Protein AF-X1MV36-F1 (afdb_monomer_lite)

pLDDT: mean 93.81, std 6.61, range [50.16, 98.38]

Radius of gyration: 22.46 Å; chains: 1; bounding box: 52×38×58 Å

Foldseek 3Di:
DQVVLQCCLQVPQCCPQPVANGPVSCVVCVVVDDPVSNVVSVVCSQPDFPPDKDWDWDADPVGIWTWIQGPVGDIDTCQAVLDADDDQLRVQLVVLCVVQVDGNPDDPLVVVLSNLVSLVSSVVGPPRDPDDWDWDQDPVGIKTFDVVLSVLSVVVNVVCVPPVPPPDDDPCSVVPDGDIDHDDDD

Organism: NCBI:txid412755

Sequence (186 aa):
YQELRIKHIEDEILNPLAGLKSFGEYHEKQRTLHDALVMDLNERIRKYNVGLSLLLLGIDEQGGHIAHVDNPGIWRGLDNVGFLCLGMGDRHADNVFAWYKHTTSVPLNDAIYIGFEAKKKAEAAGGVGQATDMIIIDKNGVNIVEQRTIAELEEIYHERETTRERRGFDKRITELEVATRKMETP

InterPro domains:
  IPR029055 Nucleophile aminohydrolases, N-terminal [G3DSA:3.60.20.10] (25-167)
  IPR029055 Nucleophile aminohydrolases, N-terminal [SSF56235] (41-162)

Structure (mmCIF, N/CA/C/O backbone):
data_AF-X1MV36-F1
#
_entry.id   AF-X1MV36-F1
#
loop_
_atom_site.group_PDB
_atom_site.id
_atom_site.type_symbol
_atom_site.label_atom_id
_atom_site.label_alt_id
_atom_site.label_comp_id
_atom_site.label_asym_id
_atom_site.label_entity_id
_atom_site.label_seq_id
_atom_site.pdbx_PDB_ins_code
_atom_site.Cartn_x
_atom_site.Cartn_y
_atom_site.Cartn_z
_atom_site.occupancy
_atom_site.B_iso_or_equiv
_atom_site.auth_seq_id
_atom_site.auth_comp_id
_atom_site.auth_asym_id
_atom_site.auth_atom_id
_atom_site.pdbx_PDB_model_num
ATOM 1 N N . TYR A 1 1 ? 7.046 -6.649 -11.622 1.00 91.75 1 TYR A N 1
ATOM 2 C CA . TYR A 1 1 ? 7.802 -5.380 -11.513 1.00 91.75 1 TYR A CA 1
ATOM 3 C C . TYR A 1 1 ? 8.962 -5.323 -12.501 1.00 91.75 1 TYR A C 1
ATOM 5 O O . TYR A 1 1 ? 8.924 -4.476 -13.380 1.00 91.75 1 TYR A O 1
ATOM 13 N N . GLN A 1 2 ? 9.967 -6.206 -12.394 1.00 92.31 2 GLN A N 1
ATOM 14 C CA . GLN A 1 2 ? 11.180 -6.148 -13.233 1.00 92.31 2 GLN A CA 1
ATOM 15 C C . GLN A 1 2 ? 10.886 -6.189 -14.735 1.00 92.31 2 GLN A C 1
ATOM 17 O O . GLN A 1 2 ? 11.395 -5.359 -15.475 1.00 92.31 2 GLN A O 1
ATOM 22 N N . GLU A 1 3 ? 10.013 -7.095 -15.172 1.00 93.69 3 GLU A N 1
ATOM 23 C CA . GLU A 1 3 ? 9.614 -7.194 -16.582 1.00 93.69 3 GLU A CA 1
ATOM 24 C C . GLU A 1 3 ? 8.975 -5.897 -17.095 1.00 93.69 3 GLU A C 1
ATOM 26 O O . GLU A 1 3 ? 9.348 -5.397 -18.151 1.00 93.69 3 GLU A O 1
ATOM 31 N N . LEU A 1 4 ? 8.071 -5.302 -16.308 1.00 94.56 4 LEU A N 1
ATOM 32 C CA . LEU A 1 4 ? 7.439 -4.023 -16.637 1.00 94.56 4 LEU A CA 1
ATOM 33 C C . LEU A 1 4 ? 8.473 -2.892 -16.714 1.00 94.56 4 LEU A C 1
ATOM 35 O O . LEU A 1 4 ? 8.455 -2.100 -17.651 1.00 94.56 4 LEU A O 1
ATOM 39 N N . ARG A 1 5 ? 9.411 -2.853 -15.759 1.00 95.00 5 ARG A N 1
ATOM 40 C CA . ARG A 1 5 ? 10.509 -1.881 -15.733 1.00 95.00 5 ARG A CA 1
ATOM 41 C C . ARG A 1 5 ? 11.392 -1.993 -16.973 1.00 95.00 5 ARG A C 1
ATOM 43 O O . ARG A 1 5 ? 11.712 -0.973 -17.570 1.00 95.00 5 ARG A O 1
ATOM 50 N N . ILE A 1 6 ? 11.798 -3.210 -17.335 1.00 95.56 6 ILE A N 1
ATOM 51 C CA . ILE A 1 6 ? 12.621 -3.478 -18.521 1.00 95.56 6 ILE A CA 1
ATOM 52 C C . ILE A 1 6 ? 11.896 -2.983 -19.766 1.00 95.56 6 ILE A C 1
ATOM 54 O O . ILE A 1 6 ? 12.452 -2.168 -20.495 1.00 95.56 6 ILE A O 1
ATOM 58 N N . LYS A 1 7 ? 10.635 -3.392 -19.936 1.00 96.12 7 LYS A N 1
ATOM 59 C CA . LYS A 1 7 ? 9.820 -2.998 -21.082 1.00 96.12 7 LYS A CA 1
ATOM 60 C C . LYS A 1 7 ? 9.713 -1.480 -21.218 1.00 96.12 7 LYS A C 1
ATOM 62 O O . LYS A 1 7 ? 9.949 -0.944 -22.292 1.00 96.12 7 LYS A O 1
ATOM 67 N N . HIS A 1 8 ? 9.413 -0.769 -20.132 1.00 96.56 8 HIS A N 1
ATOM 68 C CA . HIS A 1 8 ? 9.313 0.686 -20.208 1.00 96.56 8 HIS A CA 1
ATOM 69 C C . HIS A 1 8 ? 10.658 1.359 -20.498 1.00 96.56 8 HIS A C 1
ATOM 71 O O . HIS A 1 8 ? 10.704 2.340 -21.226 1.00 96.56 8 HIS A O 1
ATOM 77 N N . ILE A 1 9 ? 11.769 0.849 -19.961 1.00 97.06 9 ILE A N 1
ATOM 78 C CA . ILE A 1 9 ? 13.095 1.387 -20.290 1.00 97.06 9 ILE A CA 1
ATOM 79 C C . ILE A 1 9 ? 13.405 1.197 -21.778 1.00 97.06 9 ILE A C 1
ATOM 81 O O . ILE A 1 9 ? 13.959 2.096 -22.413 1.00 97.06 9 ILE A O 1
ATOM 85 N N . GLU A 1 10 ? 13.049 0.044 -22.336 1.00 97.12 10 GLU A N 1
ATOM 86 C CA . GLU A 1 10 ? 13.199 -0.228 -23.763 1.00 97.12 10 GLU A CA 1
ATOM 87 C C . GLU A 1 10 ? 12.361 0.754 -24.598 1.00 97.12 10 GLU A C 1
ATOM 89 O O . GLU A 1 10 ? 12.902 1.412 -25.491 1.00 97.12 10 GLU A O 1
ATOM 94 N N . ASP A 1 11 ? 11.088 0.935 -24.240 1.00 96.62 11 ASP A N 1
ATOM 95 C CA . ASP A 1 11 ? 10.129 1.766 -24.975 1.00 96.62 11 ASP A CA 1
ATOM 96 C C . ASP A 1 11 ? 10.361 3.284 -24.810 1.00 96.62 11 ASP A C 1
ATOM 98 O O . ASP A 1 11 ? 10.175 4.043 -25.763 1.00 96.62 11 ASP A O 1
ATOM 102 N N . GLU A 1 12 ? 10.784 3.747 -23.629 1.00 96.25 12 GLU A N 1
ATOM 103 C CA . GLU A 1 12 ? 10.864 5.175 -23.274 1.00 96.25 12 GLU A CA 1
ATOM 104 C C . GLU A 1 12 ? 12.289 5.747 -23.325 1.00 96.25 12 GLU A C 1
ATOM 106 O O . GLU A 1 12 ? 12.461 6.961 -23.464 1.00 96.25 12 GLU A O 1
ATOM 111 N N . ILE A 1 13 ? 13.324 4.904 -23.211 1.00 97.00 13 ILE A N 1
ATOM 112 C CA . ILE A 1 13 ? 14.727 5.347 -23.152 1.00 97.00 13 ILE A CA 1
ATOM 113 C C . ILE A 1 13 ? 15.523 4.802 -24.336 1.00 97.00 13 ILE A C 1
ATOM 115 O O . ILE A 1 13 ? 16.073 5.584 -25.111 1.00 97.00 13 ILE A O 1
ATOM 119 N N . LEU A 1 14 ? 15.615 3.479 -24.480 1.00 97.00 14 LEU A N 1
ATOM 120 C CA . LEU A 1 14 ? 16.542 2.860 -25.434 1.00 97.00 14 LEU A CA 1
ATOM 121 C C . LEU A 1 14 ? 16.109 3.078 -26.887 1.00 97.00 14 LEU A C 1
ATOM 123 O O . LEU A 1 14 ? 16.917 3.511 -27.717 1.00 97.00 14 LEU A O 1
ATOM 127 N N . ASN A 1 15 ? 14.834 2.834 -27.187 1.00 96.12 15 ASN A N 1
ATOM 128 C CA . ASN A 1 15 ? 14.312 2.960 -28.541 1.00 96.12 15 ASN A CA 1
ATOM 129 C C . ASN A 1 15 ? 14.276 4.430 -29.014 1.00 96.12 15 ASN A C 1
ATOM 131 O O . ASN A 1 15 ? 14.844 4.714 -30.071 1.00 96.12 15 ASN A O 1
ATOM 135 N N . PRO A 1 16 ? 13.737 5.404 -28.250 1.00 94.75 16 PRO A N 1
ATOM 136 C CA . PRO A 1 16 ? 13.639 6.786 -28.724 1.00 94.75 16 PRO A CA 1
ATOM 137 C C . PRO A 1 16 ? 14.983 7.516 -28.835 1.00 94.75 16 PRO A C 1
ATOM 139 O O . PRO A 1 16 ? 15.132 8.379 -29.698 1.00 94.75 16 PRO A O 1
ATOM 142 N N . LEU A 1 17 ? 15.955 7.208 -27.966 1.00 91.44 17 LEU A N 1
ATOM 143 C CA . LEU A 1 17 ? 17.220 7.956 -27.906 1.00 91.44 17 LEU A CA 1
ATOM 144 C C . LEU A 1 17 ? 18.335 7.334 -28.749 1.00 91.44 17 LEU A C 1
ATOM 146 O O . LEU A 1 17 ? 19.181 8.062 -29.263 1.00 91.44 17 LEU A O 1
ATOM 150 N N . ALA A 1 18 ? 18.359 6.006 -28.878 1.00 91.19 18 ALA A N 1
ATOM 151 C CA . ALA A 1 18 ? 19.452 5.287 -29.530 1.00 91.19 18 ALA A CA 1
ATOM 152 C C . ALA A 1 18 ? 18.994 4.324 -30.639 1.00 91.19 18 ALA A C 1
ATOM 154 O O . ALA A 1 18 ? 19.839 3.708 -31.288 1.00 91.19 18 ALA A O 1
ATOM 155 N N . GLY A 1 19 ? 17.681 4.185 -30.872 1.00 93.69 19 GLY A N 1
ATOM 156 C CA . GLY A 1 19 ? 17.130 3.238 -31.847 1.00 93.69 19 GLY A CA 1
ATOM 157 C C . GLY A 1 19 ? 17.348 1.772 -31.463 1.00 93.69 19 GLY A C 1
ATOM 158 O O . GLY A 1 19 ? 17.354 0.907 -32.339 1.00 93.69 19 GLY A O 1
ATOM 159 N N . LEU A 1 20 ? 17.577 1.500 -30.175 1.00 95.81 20 LEU A N 1
ATOM 160 C CA . LEU A 1 20 ? 17.856 0.171 -29.638 1.00 95.81 20 LEU A CA 1
ATOM 161 C C . LEU A 1 20 ? 16.561 -0.451 -29.124 1.00 95.81 20 LEU A C 1
ATOM 163 O O . LEU A 1 20 ? 15.860 0.155 -28.319 1.00 95.81 20 LEU A O 1
ATOM 167 N N . LYS A 1 21 ? 16.253 -1.670 -29.561 1.00 94.44 21 LYS A N 1
ATOM 168 C CA . LYS A 1 21 ? 14.983 -2.337 -29.243 1.00 94.44 21 LYS A CA 1
ATOM 169 C C . LYS A 1 21 ? 14.999 -3.091 -27.923 1.00 94.44 21 LYS A C 1
ATOM 171 O O . LYS A 1 21 ? 13.938 -3.463 -27.439 1.00 94.44 21 LYS A O 1
ATOM 176 N N . SER A 1 22 ? 16.180 -3.384 -27.387 1.00 95.88 22 SER A N 1
ATOM 177 C CA . SER A 1 22 ? 16.304 -4.163 -26.162 1.00 95.88 22 SER A CA 1
ATOM 178 C C . SER A 1 22 ? 17.594 -3.884 -25.407 1.00 95.88 22 SER A C 1
ATOM 180 O O . SER A 1 22 ? 18.568 -3.360 -25.959 1.00 95.88 22 SER A O 1
ATOM 182 N N . PHE A 1 23 ? 17.633 -4.316 -24.147 1.00 94.88 23 PHE A N 1
ATOM 183 C CA . PHE A 1 23 ? 18.876 -4.354 -23.372 1.00 94.88 23 PHE A CA 1
ATOM 184 C C . PHE A 1 23 ? 19.954 -5.240 -24.007 1.00 94.88 23 PHE A C 1
ATOM 186 O O . PHE A 1 23 ? 21.135 -4.909 -23.929 1.00 94.88 23 PHE A O 1
ATOM 193 N N . GLY A 1 24 ? 19.566 -6.343 -24.656 1.00 95.44 24 GLY A N 1
ATOM 194 C CA . GLY A 1 24 ? 20.510 -7.200 -25.378 1.00 95.44 24 GLY A CA 1
ATOM 195 C C . GLY A 1 24 ? 21.221 -6.430 -26.490 1.00 95.44 24 GLY A C 1
ATOM 196 O O . GLY A 1 24 ? 22.449 -6.391 -26.535 1.00 95.44 24 GLY A O 1
ATOM 197 N N . GLU A 1 25 ? 20.449 -5.718 -27.315 1.00 95.81 25 GLU A N 1
ATOM 198 C CA . GLU A 1 25 ? 20.991 -4.880 -28.387 1.00 95.81 25 GLU A CA 1
ATOM 199 C C . GLU A 1 25 ? 21.847 -3.727 -27.837 1.00 95.81 25 GLU A C 1
ATOM 201 O O . GLU A 1 25 ? 22.899 -3.406 -28.396 1.00 95.81 25 GLU A O 1
ATOM 206 N N . TYR A 1 26 ? 21.430 -3.129 -26.715 1.00 96.06 26 TYR A N 1
ATOM 207 C CA . TYR A 1 26 ? 22.212 -2.107 -26.025 1.00 96.06 26 TYR A CA 1
ATOM 208 C C . TYR A 1 26 ? 23.588 -2.625 -25.607 1.00 96.06 26 TYR A C 1
ATOM 210 O O . TYR A 1 26 ? 24.588 -1.993 -25.937 1.00 96.06 26 TYR A O 1
ATOM 218 N N . HIS A 1 27 ? 23.665 -3.783 -24.950 1.00 94.69 27 HIS A N 1
ATOM 219 C CA . HIS A 1 27 ? 24.937 -4.350 -24.496 1.00 94.69 27 HIS A CA 1
ATOM 220 C C . HIS A 1 27 ? 25.870 -4.739 -25.649 1.00 94.69 27 HIS A C 1
ATOM 222 O O . HIS A 1 27 ? 27.081 -4.536 -25.546 1.00 94.69 27 HIS A O 1
ATOM 228 N N . GLU A 1 28 ? 25.326 -5.241 -26.759 1.00 95.75 28 GLU A N 1
ATOM 229 C CA . GLU A 1 28 ? 26.107 -5.565 -27.958 1.00 95.75 28 GLU A CA 1
ATOM 230 C C . GLU A 1 28 ? 26.686 -4.312 -28.624 1.00 95.75 28 GLU A C 1
ATOM 232 O O . GLU A 1 28 ? 27.863 -4.278 -28.995 1.00 95.75 28 GLU A O 1
ATOM 237 N N . LYS A 1 29 ? 25.872 -3.258 -28.755 1.00 94.06 29 LYS A N 1
ATOM 238 C CA . LYS A 1 29 ? 26.249 -2.037 -29.477 1.00 94.06 29 LYS A CA 1
ATOM 239 C C . LYS A 1 29 ? 26.928 -0.990 -28.604 1.00 94.06 29 LYS A C 1
ATOM 241 O O . LYS A 1 29 ? 27.503 -0.057 -29.161 1.00 94.06 29 LYS A O 1
ATOM 246 N N . GLN A 1 30 ? 26.944 -1.145 -27.278 1.00 94.00 30 GLN A N 1
ATOM 247 C CA . GLN A 1 30 ? 27.465 -0.145 -26.337 1.00 94.00 30 GLN A CA 1
ATOM 248 C C . GLN A 1 30 ? 28.875 0.344 -26.696 1.00 94.00 30 GLN A C 1
ATOM 250 O O . GLN A 1 30 ? 29.152 1.532 -26.597 1.00 94.00 30 GLN A O 1
ATOM 255 N N . ARG A 1 31 ? 29.754 -0.552 -27.169 1.00 93.50 31 ARG A N 1
ATOM 256 C CA . ARG A 1 31 ? 31.140 -0.220 -27.559 1.00 93.50 31 ARG A CA 1
ATOM 257 C C . ARG A 1 31 ? 31.253 0.627 -28.829 1.00 93.50 31 ARG A C 1
ATOM 259 O O . ARG A 1 31 ? 32.314 1.174 -29.099 1.00 93.50 31 ARG A O 1
ATOM 266 N N . THR A 1 32 ? 30.196 0.662 -29.635 1.00 94.69 32 THR A N 1
ATOM 267 C CA . THR A 1 32 ? 30.134 1.400 -30.907 1.00 94.69 32 THR A CA 1
ATOM 268 C C . THR A 1 32 ? 29.430 2.747 -30.770 1.00 94.69 32 THR A C 1
ATOM 270 O O . THR A 1 32 ? 29.529 3.586 -31.662 1.00 94.69 32 THR A O 1
ATOM 273 N N . LEU A 1 33 ? 28.716 2.956 -29.661 1.00 94.38 33 LEU A N 1
ATOM 274 C CA . LEU A 1 33 ? 28.054 4.214 -29.355 1.00 94.38 33 LEU A CA 1
ATOM 275 C C . LEU A 1 33 ? 29.067 5.227 -28.821 1.00 94.38 33 LEU A C 1
ATOM 277 O O . LEU A 1 33 ? 30.074 4.871 -28.217 1.00 94.38 33 LEU A O 1
ATOM 281 N N . HIS A 1 34 ? 28.770 6.508 -29.013 1.00 96.12 34 HIS A N 1
ATOM 282 C CA . HIS A 1 34 ? 29.569 7.582 -28.437 1.00 96.12 34 HIS A CA 1
ATOM 283 C C . HIS A 1 34 ? 29.460 7.571 -26.902 1.00 96.12 34 HIS A C 1
ATOM 285 O O . HIS A 1 34 ? 28.350 7.503 -26.370 1.00 96.12 34 HIS A O 1
ATOM 291 N N . ASP A 1 35 ? 30.581 7.721 -26.188 1.00 96.38 35 ASP A N 1
ATOM 292 C CA . ASP A 1 35 ? 30.638 7.615 -24.719 1.00 96.38 35 ASP A CA 1
ATOM 293 C C . ASP A 1 35 ? 29.620 8.517 -24.010 1.00 96.38 35 ASP A C 1
ATOM 295 O O . ASP A 1 35 ? 28.933 8.083 -23.088 1.00 96.38 35 ASP A O 1
ATOM 299 N N . ALA A 1 36 ? 29.454 9.756 -24.484 1.00 96.44 36 ALA A N 1
ATOM 300 C CA . ALA A 1 36 ? 28.471 10.686 -23.923 1.00 96.44 36 ALA A CA 1
ATOM 301 C C . ALA A 1 36 ? 27.026 10.148 -23.976 1.00 96.44 36 ALA A C 1
ATOM 303 O O . ALA A 1 36 ? 26.269 10.341 -23.026 1.00 96.44 36 ALA A O 1
ATOM 304 N N . LEU A 1 37 ? 26.650 9.442 -25.050 1.00 95.19 37 LEU A N 1
ATOM 305 C CA . LEU A 1 37 ? 25.329 8.821 -25.172 1.00 95.19 37 LEU A CA 1
ATOM 306 C C . LEU A 1 37 ? 25.205 7.627 -24.221 1.00 95.19 37 LEU A C 1
ATOM 308 O O . LEU A 1 37 ? 24.199 7.498 -23.534 1.00 95.19 37 LEU A O 1
ATOM 312 N N . VAL A 1 38 ? 26.237 6.783 -24.131 1.00 96.44 38 VAL A N 1
ATOM 313 C CA . VAL A 1 38 ? 26.265 5.648 -23.190 1.00 96.44 38 VAL A CA 1
ATOM 314 C C . VAL A 1 38 ? 26.123 6.128 -21.745 1.00 96.44 38 VAL A C 1
ATOM 316 O O . VAL A 1 38 ? 25.380 5.538 -20.961 1.00 96.44 38 VAL A O 1
ATOM 319 N N . MET A 1 39 ? 26.806 7.215 -21.382 1.00 96.75 39 MET A N 1
ATOM 320 C CA . MET A 1 39 ? 26.692 7.824 -20.058 1.00 96.75 39 MET A CA 1
ATOM 321 C C . MET A 1 39 ? 25.276 8.353 -19.789 1.00 96.75 39 MET A C 1
ATOM 323 O O . MET A 1 39 ? 24.736 8.065 -18.721 1.00 96.75 39 MET A O 1
ATOM 327 N N . ASP A 1 40 ? 24.655 9.058 -20.742 1.00 96.44 40 ASP A N 1
ATOM 328 C CA . ASP A 1 40 ? 23.275 9.557 -20.602 1.00 96.44 40 ASP A CA 1
ATOM 329 C C . ASP A 1 40 ? 22.256 8.412 -20.480 1.00 96.44 40 ASP A C 1
ATOM 331 O O . ASP A 1 40 ? 21.427 8.407 -19.569 1.00 96.44 40 ASP A O 1
ATOM 335 N N . LEU A 1 41 ? 22.357 7.389 -21.335 1.00 96.69 41 LEU A N 1
ATOM 336 C CA . LEU A 1 41 ? 21.495 6.207 -21.276 1.00 96.69 41 LEU A CA 1
ATOM 337 C C . LEU A 1 41 ? 21.616 5.499 -19.926 1.00 96.69 41 LEU A C 1
ATOM 339 O O . LEU A 1 41 ? 20.602 5.245 -19.280 1.00 96.69 41 LEU A O 1
ATOM 343 N N . ASN A 1 42 ? 22.837 5.235 -19.453 1.00 96.62 42 ASN A N 1
ATOM 344 C CA . ASN A 1 42 ? 23.056 4.603 -18.151 1.00 96.62 42 ASN A CA 1
ATOM 345 C C . ASN A 1 42 ? 22.474 5.430 -16.999 1.00 96.62 42 ASN A C 1
ATOM 347 O O . ASN A 1 42 ? 21.886 4.868 -16.074 1.00 96.62 42 ASN A O 1
ATOM 351 N N . GLU A 1 43 ? 22.606 6.756 -17.052 1.00 97.19 43 GLU A N 1
ATOM 352 C CA . GLU A 1 43 ? 22.038 7.648 -16.045 1.00 97.19 43 GLU A CA 1
ATOM 353 C C . GLU A 1 43 ? 20.508 7.563 -16.014 1.00 97.19 43 GLU A C 1
ATOM 355 O O . GLU A 1 43 ? 19.917 7.414 -14.940 1.00 97.19 43 GLU A O 1
ATOM 360 N N . ARG A 1 44 ? 19.867 7.600 -17.187 1.00 96.88 44 ARG A N 1
ATOM 361 C CA . ARG A 1 44 ? 18.410 7.485 -17.322 1.00 96.88 44 ARG A CA 1
ATOM 362 C C . ARG A 1 44 ? 17.910 6.113 -16.887 1.00 96.88 44 ARG A C 1
ATOM 364 O O . ARG A 1 44 ? 16.978 6.041 -16.095 1.00 96.88 44 ARG A O 1
ATOM 371 N N . ILE A 1 45 ? 18.567 5.035 -17.320 1.00 95.94 45 ILE A N 1
ATOM 372 C CA . ILE A 1 45 ? 18.257 3.654 -16.917 1.00 95.94 45 ILE A CA 1
ATOM 373 C C . ILE A 1 45 ? 18.359 3.508 -15.400 1.00 95.94 45 ILE A C 1
ATOM 375 O O . ILE A 1 45 ? 17.492 2.891 -14.783 1.00 95.94 45 ILE A O 1
ATOM 379 N N . ARG A 1 46 ? 19.399 4.074 -14.777 1.00 95.12 46 ARG A N 1
ATOM 380 C CA . ARG A 1 46 ? 19.590 4.013 -13.322 1.00 95.12 46 ARG A CA 1
ATOM 381 C C . ARG A 1 46 ? 18.517 4.798 -12.571 1.00 95.12 46 ARG A C 1
ATOM 383 O O . ARG A 1 46 ? 18.028 4.324 -11.552 1.00 95.12 46 ARG A O 1
ATOM 390 N N . LYS A 1 47 ? 18.155 5.984 -13.065 1.00 95.69 47 LYS A N 1
ATOM 391 C CA . LYS A 1 47 ? 17.122 6.847 -12.470 1.00 95.69 47 LYS A CA 1
ATOM 392 C C . LYS A 1 47 ? 15.695 6.398 -12.774 1.00 95.69 47 LYS A C 1
ATOM 394 O O . LYS A 1 47 ? 14.775 6.896 -12.131 1.00 95.69 47 LYS A O 1
ATOM 399 N N . TYR A 1 48 ? 15.505 5.483 -13.724 1.00 96.44 48 TYR A N 1
ATOM 400 C CA . TYR A 1 48 ? 14.176 5.054 -14.129 1.00 96.44 48 TYR A CA 1
ATOM 401 C C . TYR A 1 48 ? 13.420 4.412 -12.966 1.00 96.44 48 TYR A C 1
ATOM 403 O O . TYR A 1 48 ? 13.893 3.438 -12.361 1.00 96.44 48 TYR A O 1
ATOM 411 N N . ASN A 1 49 ? 12.238 4.962 -12.700 1.00 95.50 49 ASN A N 1
ATOM 412 C CA . ASN A 1 49 ? 11.315 4.534 -11.666 1.00 95.50 49 ASN A CA 1
ATOM 413 C C . ASN A 1 49 ? 9.949 4.272 -12.308 1.00 95.50 49 ASN A C 1
ATOM 415 O O . ASN A 1 49 ? 9.397 5.156 -12.954 1.00 95.50 49 ASN A O 1
ATOM 419 N N . VAL A 1 50 ? 9.410 3.068 -12.100 1.00 94.75 50 VAL A N 1
ATOM 420 C CA . VAL A 1 50 ? 8.092 2.659 -12.619 1.00 94.75 50 VAL A CA 1
ATOM 421 C C . VAL A 1 50 ? 6.958 3.442 -11.941 1.00 94.75 50 VAL A C 1
ATOM 423 O O . VAL A 1 50 ? 5.847 3.481 -12.456 1.00 94.75 50 VAL A O 1
ATOM 426 N N . GLY A 1 51 ? 7.220 4.059 -10.783 1.00 93.44 51 GLY A N 1
ATOM 427 C CA . GLY A 1 51 ? 6.195 4.734 -9.987 1.00 93.44 51 GLY A CA 1
ATOM 428 C C . GLY A 1 51 ? 5.210 3.749 -9.354 1.00 93.44 51 GLY A C 1
ATOM 429 O O . GLY A 1 51 ? 4.063 4.102 -9.105 1.00 93.44 51 GLY A O 1
ATOM 430 N N . LEU A 1 52 ? 5.649 2.507 -9.129 1.00 93.50 52 LEU A N 1
ATOM 431 C CA . LEU A 1 52 ? 4.850 1.428 -8.562 1.00 93.50 52 LEU A CA 1
ATOM 432 C C . LEU A 1 52 ? 5.478 0.969 -7.246 1.00 93.50 52 LEU A C 1
ATOM 434 O O . LEU A 1 52 ? 6.648 0.601 -7.214 1.00 93.50 52 LEU A O 1
ATOM 438 N N . SER A 1 53 ? 4.678 0.907 -6.193 1.00 94.75 53 SER A N 1
ATOM 439 C CA . SER A 1 53 ? 5.064 0.295 -4.924 1.00 94.75 53 SER A CA 1
ATOM 440 C C . SER A 1 53 ? 4.020 -0.758 -4.572 1.00 94.75 53 SER A C 1
ATOM 442 O O . SER A 1 53 ? 2.820 -0.522 -4.717 1.00 94.75 53 SER A O 1
ATOM 444 N N . LEU A 1 54 ? 4.467 -1.943 -4.165 1.00 95.31 54 LEU A N 1
ATOM 445 C CA . LEU A 1 54 ? 3.600 -3.075 -3.851 1.00 95.31 54 LEU A CA 1
ATOM 446 C C . LEU A 1 54 ? 3.728 -3.422 -2.372 1.00 95.31 54 LEU A C 1
ATOM 448 O O . LEU A 1 54 ? 4.831 -3.619 -1.859 1.00 95.31 54 LEU A O 1
ATOM 452 N N . LEU A 1 55 ? 2.579 -3.553 -1.719 1.00 95.88 55 LEU A N 1
ATOM 453 C CA . LEU A 1 55 ? 2.447 -4.146 -0.400 1.00 95.88 55 LEU A CA 1
ATOM 454 C C . LEU A 1 55 ? 2.042 -5.610 -0.576 1.00 95.88 55 LEU A C 1
ATOM 456 O O . LEU A 1 55 ? 0.990 -5.906 -1.140 1.00 95.88 55 LEU A O 1
ATOM 460 N N . LEU A 1 56 ? 2.889 -6.517 -0.108 1.00 95.56 56 LEU A N 1
ATOM 461 C CA . LEU A 1 56 ? 2.614 -7.945 -0.056 1.00 95.56 56 LEU A CA 1
ATOM 462 C C . LEU A 1 56 ? 2.318 -8.321 1.392 1.00 95.56 56 LEU A C 1
ATOM 464 O O . LEU A 1 56 ? 3.100 -8.008 2.290 1.00 95.56 56 LEU A O 1
ATOM 468 N N . LEU A 1 57 ? 1.189 -8.989 1.594 1.00 94.94 57 LEU A N 1
ATOM 469 C CA . LEU A 1 57 ? 0.727 -9.466 2.891 1.00 94.94 57 LEU A CA 1
ATOM 470 C C . LEU A 1 57 ? 0.538 -10.976 2.806 1.00 94.94 57 LEU A C 1
ATOM 472 O O . LEU A 1 57 ? 0.003 -11.478 1.816 1.00 94.94 57 LEU A O 1
ATOM 476 N N . GLY A 1 58 ? 0.969 -11.693 3.834 1.00 93.31 58 GLY A N 1
ATOM 477 C CA . GLY A 1 58 ? 0.829 -13.143 3.908 1.00 93.31 58 GLY A CA 1
ATOM 478 C C . GLY A 1 58 ? 0.728 -13.614 5.347 1.00 93.31 58 GLY A C 1
ATOM 479 O O . GLY A 1 58 ? 1.088 -12.882 6.266 1.00 93.31 58 GLY A O 1
ATOM 480 N N . ILE A 1 59 ? 0.214 -14.826 5.537 1.00 94.75 59 ILE A N 1
ATOM 481 C CA . ILE A 1 59 ? 0.148 -15.480 6.843 1.00 94.75 59 ILE A CA 1
ATOM 482 C C . ILE A 1 59 ? 0.646 -16.905 6.687 1.00 94.75 59 ILE A C 1
ATOM 484 O O . ILE A 1 59 ? 0.220 -17.607 5.768 1.00 94.75 59 ILE A O 1
ATOM 488 N N . ASP A 1 60 ? 1.520 -17.321 7.593 1.00 93.94 60 ASP A N 1
ATOM 489 C CA . ASP A 1 60 ? 1.979 -18.698 7.720 1.00 93.94 60 ASP A CA 1
ATOM 490 C C . ASP A 1 60 ? 1.932 -19.170 9.190 1.00 93.94 60 ASP A C 1
ATOM 492 O O . ASP A 1 60 ? 1.227 -18.595 10.024 1.00 93.94 60 ASP A O 1
ATOM 496 N N . GLU A 1 61 ? 2.630 -20.263 9.510 1.00 93.75 61 GLU A N 1
ATOM 497 C CA . GLU A 1 61 ? 2.686 -20.832 10.863 1.00 93.75 61 GLU A CA 1
ATOM 498 C C . GLU A 1 61 ? 3.395 -19.926 11.890 1.00 93.75 61 GLU A C 1
ATOM 500 O O . GLU A 1 61 ? 3.167 -20.074 13.092 1.00 93.75 61 GLU A O 1
ATOM 505 N N . GLN A 1 62 ? 4.244 -18.998 11.441 1.00 91.75 62 GLN A N 1
ATOM 506 C CA . GLN A 1 62 ? 4.991 -18.048 12.271 1.00 91.75 62 GLN A CA 1
ATOM 507 C C . GLN A 1 62 ? 4.223 -16.745 12.512 1.00 91.75 62 GLN A C 1
ATOM 509 O O . GLN A 1 62 ? 4.516 -16.037 13.478 1.00 91.75 62 GLN A O 1
ATOM 514 N N . GLY A 1 63 ? 3.219 -16.444 11.686 1.00 91.56 63 GLY A N 1
ATOM 515 C CA . GLY A 1 63 ? 2.317 -15.314 11.878 1.00 91.56 63 GLY A CA 1
ATOM 516 C C . GLY A 1 63 ? 2.056 -14.534 10.596 1.00 91.56 63 GLY A C 1
ATOM 517 O O . GLY A 1 63 ? 2.088 -15.077 9.496 1.00 91.56 63 GLY A O 1
ATOM 518 N N . GLY A 1 64 ? 1.718 -13.254 10.757 1.00 93.12 64 GLY A N 1
ATOM 519 C CA . GLY A 1 64 ? 1.521 -12.333 9.642 1.00 93.12 64 GLY A CA 1
ATOM 520 C C . GLY A 1 64 ? 2.834 -11.709 9.182 1.00 93.12 64 GLY A C 1
ATOM 521 O O . GLY A 1 64 ? 3.638 -11.275 10.005 1.00 93.12 64 GLY A O 1
ATOM 522 N N . HIS A 1 65 ? 3.005 -11.615 7.867 1.00 95.50 65 HIS A N 1
ATOM 523 C CA . HIS A 1 65 ? 4.186 -11.067 7.213 1.00 95.50 65 HIS A CA 1
ATOM 524 C C . HIS A 1 65 ? 3.827 -9.875 6.340 1.00 95.50 65 HIS A C 1
ATOM 526 O O . HIS A 1 65 ? 2.814 -9.878 5.631 1.00 95.50 65 HIS A O 1
ATOM 532 N N . ILE A 1 66 ? 4.701 -8.872 6.361 1.00 96.25 66 ILE A N 1
ATOM 533 C CA . ILE A 1 66 ? 4.577 -7.665 5.547 1.00 96.25 66 ILE A CA 1
ATOM 534 C C . ILE A 1 66 ? 5.843 -7.530 4.712 1.00 96.25 66 ILE A C 1
ATOM 536 O O . ILE A 1 66 ? 6.943 -7.422 5.250 1.00 96.25 66 ILE A O 1
ATOM 540 N N . ALA A 1 67 ? 5.698 -7.466 3.392 1.00 97.06 67 ALA A N 1
ATOM 541 C CA . ALA A 1 67 ? 6.801 -7.158 2.496 1.00 97.06 67 ALA A CA 1
ATOM 542 C C . ALA A 1 67 ? 6.472 -5.967 1.595 1.00 97.06 67 ALA A C 1
ATOM 544 O O . ALA A 1 67 ? 5.380 -5.846 1.045 1.00 97.06 67 ALA A O 1
ATOM 545 N N . HIS A 1 68 ? 7.452 -5.084 1.430 1.00 97.12 68 HIS A N 1
ATOM 546 C CA . HIS A 1 68 ? 7.373 -3.948 0.520 1.00 97.12 68 HIS A CA 1
ATOM 547 C C . HIS A 1 68 ? 8.246 -4.221 -0.695 1.00 97.12 68 HIS A C 1
ATOM 549 O O . HIS A 1 68 ? 9.453 -4.397 -0.526 1.00 97.12 68 HIS A O 1
ATOM 555 N N . VAL A 1 69 ? 7.659 -4.228 -1.891 1.00 96.50 69 VAL A N 1
ATOM 556 C CA . VAL A 1 69 ? 8.402 -4.245 -3.157 1.00 96.50 69 VAL A CA 1
ATOM 557 C C . VAL A 1 69 ? 8.348 -2.857 -3.764 1.00 96.50 69 VAL A C 1
ATOM 559 O O . VAL A 1 69 ? 7.268 -2.339 -4.032 1.00 96.50 69 VAL A O 1
ATOM 562 N N . ASP A 1 70 ? 9.512 -2.279 -4.014 1.00 95.50 70 ASP A N 1
ATOM 563 C CA . ASP A 1 70 ? 9.624 -0.925 -4.549 1.00 95.50 70 ASP A CA 1
ATOM 564 C C . ASP A 1 70 ? 10.781 -0.826 -5.529 1.00 95.50 70 ASP A C 1
ATOM 566 O O . ASP A 1 70 ? 11.572 -1.764 -5.661 1.00 95.50 70 ASP A O 1
ATOM 570 N N . ASN A 1 71 ? 10.891 0.304 -6.220 1.00 94.06 71 ASN A N 1
ATOM 571 C CA . ASN A 1 71 ? 11.954 0.572 -7.174 1.00 94.06 71 ASN A CA 1
ATOM 572 C C . ASN A 1 71 ? 13.354 0.266 -6.593 1.00 94.06 71 ASN A C 1
ATOM 574 O O . ASN A 1 71 ? 13.689 0.761 -5.519 1.00 94.06 71 ASN A O 1
ATOM 578 N N . PRO A 1 72 ? 14.211 -0.513 -7.286 1.00 93.75 72 PRO A N 1
ATOM 579 C CA . PRO A 1 72 ? 14.109 -0.980 -8.672 1.00 93.75 72 PRO A CA 1
ATOM 580 C C . PRO A 1 72 ? 13.417 -2.339 -8.859 1.00 93.75 72 PRO A C 1
ATOM 582 O O . PRO A 1 72 ? 13.643 -2.988 -9.870 1.00 93.75 72 PRO A O 1
ATOM 585 N N . GLY A 1 73 ? 12.574 -2.771 -7.928 1.00 93.44 73 GLY A N 1
ATOM 586 C CA . GLY A 1 73 ? 11.904 -4.074 -7.878 1.00 93.44 73 GLY A CA 1
ATOM 587 C C . GLY A 1 73 ? 12.526 -5.013 -6.846 1.00 93.44 73 GLY A C 1
ATOM 588 O O . GLY A 1 73 ? 12.532 -6.224 -7.055 1.00 93.44 73 GLY A O 1
ATOM 589 N N . ILE A 1 74 ? 13.106 -4.445 -5.787 1.00 93.94 74 ILE A N 1
ATOM 590 C CA . ILE A 1 74 ? 13.681 -5.168 -4.648 1.00 93.94 74 ILE A CA 1
ATOM 591 C C . ILE A 1 74 ? 12.630 -5.186 -3.543 1.00 93.94 74 ILE A C 1
ATOM 593 O O . ILE A 1 74 ? 11.881 -4.222 -3.380 1.00 93.94 74 ILE A O 1
ATOM 597 N N . TRP A 1 75 ? 12.574 -6.283 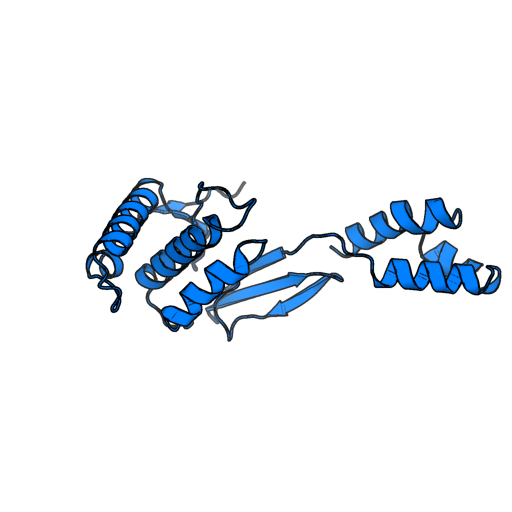-2.793 1.00 95.44 75 TRP A N 1
ATOM 598 C CA . TRP A 1 75 ? 11.658 -6.423 -1.673 1.00 95.44 75 TRP A CA 1
ATOM 599 C C . TRP A 1 75 ? 12.388 -6.327 -0.330 1.00 95.44 75 TRP A C 1
ATOM 601 O O . TRP A 1 75 ? 13.565 -6.672 -0.221 1.00 95.44 75 TRP A O 1
ATOM 611 N N . ARG A 1 76 ? 11.678 -5.863 0.699 1.00 96.06 76 ARG A N 1
ATOM 612 C CA . ARG A 1 76 ? 12.129 -5.869 2.097 1.00 96.06 76 ARG A CA 1
ATOM 613 C C . ARG A 1 76 ? 11.011 -6.366 3.009 1.00 96.06 76 ARG A C 1
ATOM 615 O O . ARG A 1 76 ? 9.864 -5.962 2.825 1.00 96.06 76 ARG A O 1
ATOM 622 N N . GLY A 1 77 ? 11.351 -7.213 3.976 1.00 96.25 77 GLY A N 1
ATOM 623 C CA . GLY A 1 77 ? 10.435 -7.627 5.043 1.00 96.25 77 GLY A CA 1
ATOM 624 C C . GLY A 1 77 ? 10.296 -6.543 6.114 1.00 96.25 77 GLY A C 1
ATOM 625 O O . GLY A 1 77 ? 11.250 -5.813 6.393 1.00 96.25 77 GLY A O 1
ATOM 626 N N . LEU A 1 78 ? 9.105 -6.427 6.693 1.00 95.62 78 LEU A N 1
ATOM 627 C CA . LEU A 1 78 ? 8.726 -5.405 7.675 1.00 95.62 78 LEU A CA 1
ATOM 628 C C . LEU A 1 78 ? 8.133 -6.016 8.952 1.00 95.62 78 LEU A C 1
ATOM 630 O O . LEU A 1 78 ? 7.547 -5.302 9.761 1.00 95.62 78 LEU A O 1
ATOM 634 N N . ASP A 1 79 ? 8.346 -7.312 9.171 1.00 93.00 79 ASP A N 1
ATOM 635 C CA . ASP A 1 79 ? 7.757 -8.081 10.274 1.00 93.00 79 ASP A CA 1
ATOM 636 C C . ASP A 1 79 ? 8.113 -7.508 11.657 1.00 93.00 79 ASP A C 1
ATOM 638 O O . ASP A 1 79 ? 7.283 -7.489 12.559 1.00 93.00 79 ASP A O 1
ATOM 642 N N . ASN A 1 80 ? 9.319 -6.946 11.814 1.00 90.62 80 ASN A N 1
ATOM 643 C CA . ASN A 1 80 ? 9.740 -6.297 13.063 1.00 90.62 80 ASN A CA 1
ATOM 644 C C . ASN A 1 80 ? 9.062 -4.939 13.311 1.00 90.62 80 ASN A C 1
ATOM 646 O O . ASN A 1 80 ? 8.975 -4.500 14.455 1.00 90.62 80 ASN A O 1
ATOM 650 N N . VAL A 1 81 ? 8.647 -4.243 12.248 1.00 91.56 81 VAL A N 1
ATOM 651 C CA . VAL A 1 81 ? 7.973 -2.937 12.340 1.00 91.56 81 VAL A CA 1
ATOM 652 C C . VAL A 1 81 ? 6.472 -3.141 12.539 1.00 91.56 81 VAL A C 1
ATOM 654 O O . VAL A 1 81 ? 5.853 -2.419 13.315 1.00 91.56 81 VAL A O 1
ATOM 657 N N . GLY A 1 82 ? 5.896 -4.139 11.864 1.00 93.19 82 GLY A N 1
ATOM 658 C CA . GLY A 1 82 ? 4.493 -4.530 12.006 1.00 93.19 82 GLY A CA 1
ATOM 659 C C . GLY A 1 82 ? 3.491 -3.662 11.242 1.00 93.19 82 GLY A C 1
ATOM 660 O O . GLY A 1 82 ? 2.306 -3.969 11.257 1.00 93.19 82 GLY A O 1
ATOM 661 N N . PHE A 1 83 ? 3.936 -2.612 10.543 1.00 95.75 83 PHE A N 1
ATOM 662 C CA . PHE A 1 83 ? 3.075 -1.776 9.702 1.00 95.75 83 PHE A CA 1
ATOM 663 C C . PHE A 1 83 ? 3.837 -1.173 8.513 1.00 95.75 83 PHE A C 1
ATOM 665 O O . PHE A 1 83 ? 5.070 -1.123 8.497 1.00 95.75 83 PHE A O 1
ATOM 672 N N . LEU A 1 84 ? 3.086 -0.707 7.513 1.00 96.50 84 LE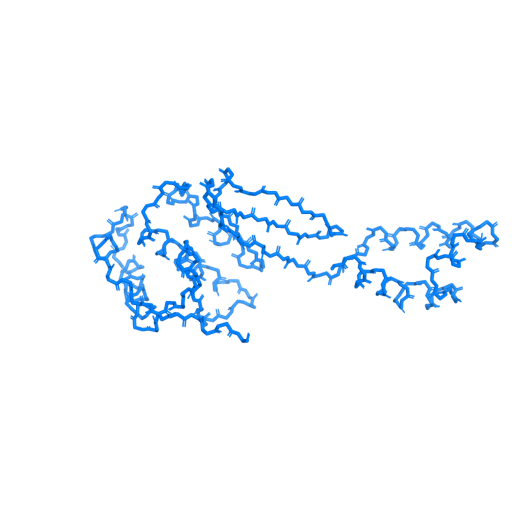U A N 1
ATOM 673 C CA . LEU A 1 84 ? 3.599 0.057 6.378 1.00 96.50 84 LEU A CA 1
ATOM 674 C C . LEU A 1 84 ? 2.529 1.027 5.871 1.00 96.50 84 LEU A C 1
ATOM 676 O O . LEU A 1 84 ? 1.421 0.602 5.550 1.00 96.50 84 LEU A O 1
ATOM 680 N N . CYS A 1 85 ? 2.890 2.299 5.720 1.00 96.56 85 CYS A N 1
ATOM 681 C CA . CYS A 1 85 ? 2.082 3.290 5.016 1.00 96.56 85 CYS A CA 1
ATOM 682 C C . CYS A 1 85 ? 2.711 3.572 3.646 1.00 96.56 85 CYS A C 1
ATOM 684 O O . CYS A 1 85 ? 3.923 3.752 3.551 1.00 96.56 85 CYS A O 1
ATOM 686 N N . LEU A 1 86 ? 1.900 3.603 2.586 1.00 95.50 86 LEU A N 1
ATOM 687 C CA . LEU A 1 86 ? 2.346 3.900 1.221 1.00 95.50 86 LEU A CA 1
ATOM 688 C C . LEU A 1 86 ? 1.494 5.011 0.601 1.00 95.50 86 LEU A C 1
ATOM 690 O O . LEU A 1 86 ? 0.304 5.134 0.889 1.00 95.50 86 LEU A O 1
ATOM 694 N N . GLY A 1 87 ? 2.103 5.779 -0.303 1.00 94.19 87 GLY A N 1
ATOM 695 C CA . GLY A 1 87 ? 1.449 6.863 -1.037 1.00 94.19 87 GLY A CA 1
ATOM 696 C C . GLY A 1 87 ? 1.603 8.233 -0.373 1.00 94.19 87 GLY A C 1
ATOM 697 O O . GLY A 1 87 ? 2.268 8.380 0.642 1.00 94.19 87 GLY A O 1
ATOM 698 N N . MET A 1 88 ? 0.977 9.261 -0.954 1.00 94.88 88 MET A N 1
ATOM 699 C CA . MET A 1 88 ? 1.204 10.671 -0.577 1.00 94.88 88 MET A CA 1
ATOM 700 C C . MET A 1 88 ? 0.801 11.035 0.863 1.00 94.88 88 MET A C 1
ATOM 702 O O . MET A 1 88 ? 1.225 12.069 1.375 1.00 94.88 88 MET A O 1
ATOM 706 N N . GLY A 1 89 ? -0.042 10.221 1.500 1.00 96.62 89 GLY A N 1
ATOM 707 C CA . GLY A 1 89 ? -0.490 10.422 2.879 1.00 96.62 89 GLY A CA 1
ATOM 708 C C . GLY A 1 89 ? 0.346 9.695 3.935 1.00 96.62 89 GLY A C 1
ATOM 709 O O . GLY A 1 89 ? 0.011 9.777 5.117 1.00 96.62 89 GLY A O 1
ATOM 710 N N . ASP A 1 90 ? 1.411 8.995 3.536 1.00 96.25 90 ASP A N 1
ATOM 711 C CA . ASP A 1 90 ? 2.260 8.176 4.408 1.00 96.25 90 ASP A CA 1
ATOM 712 C C . ASP A 1 90 ? 2.767 8.935 5.643 1.00 96.25 90 ASP A C 1
ATOM 714 O O . ASP A 1 90 ? 2.583 8.477 6.765 1.00 96.25 90 ASP A O 1
ATOM 718 N N . ARG A 1 91 ? 3.279 10.158 5.477 1.00 95.56 91 ARG A N 1
ATOM 719 C CA . ARG A 1 91 ? 3.807 10.976 6.582 1.00 95.56 91 ARG A CA 1
ATOM 720 C C . ARG A 1 91 ? 2.747 11.328 7.622 1.00 95.56 91 ARG A C 1
ATOM 722 O O . ARG A 1 91 ? 3.077 11.515 8.791 1.00 95.56 91 ARG A O 1
ATOM 729 N N . HIS A 1 92 ? 1.487 11.467 7.212 1.00 96.75 92 HIS A N 1
ATOM 730 C CA . HIS A 1 92 ? 0.385 11.717 8.139 1.00 96.75 92 HIS A CA 1
ATOM 731 C C . HIS A 1 92 ? -0.062 10.430 8.834 1.00 96.75 92 HIS A C 1
ATOM 733 O O . HIS A 1 92 ? -0.345 10.463 10.030 1.00 96.75 92 HIS A O 1
ATOM 739 N N . ALA A 1 93 ? -0.078 9.314 8.103 1.00 97.81 93 ALA A N 1
ATOM 740 C CA . ALA A 1 93 ? -0.431 7.998 8.617 1.00 97.81 93 ALA A CA 1
ATOM 741 C C . ALA A 1 93 ? 0.612 7.460 9.616 1.00 97.81 93 ALA A C 1
ATOM 743 O O . ALA A 1 93 ? 0.245 7.042 10.712 1.00 97.81 93 ALA A O 1
ATOM 744 N N . ASP A 1 94 ? 1.907 7.554 9.307 1.00 96.94 94 ASP A N 1
ATOM 745 C CA . ASP A 1 94 ? 3.008 7.066 10.154 1.00 96.94 94 ASP A CA 1
ATOM 746 C C . ASP A 1 94 ? 2.995 7.693 11.552 1.00 96.94 94 ASP A C 1
ATOM 748 O O . ASP A 1 94 ? 3.241 7.020 12.556 1.00 96.94 94 ASP A O 1
ATOM 752 N N . ASN A 1 95 ? 2.647 8.979 11.639 1.00 96.31 95 ASN A N 1
ATOM 753 C CA . ASN A 1 95 ? 2.531 9.675 12.918 1.00 96.31 95 ASN A CA 1
ATOM 754 C C . ASN A 1 95 ? 1.462 9.053 13.825 1.00 96.31 95 ASN A C 1
ATOM 756 O O . ASN A 1 95 ? 1.615 9.094 15.044 1.00 96.31 95 ASN A O 1
ATOM 760 N N . VAL A 1 96 ? 0.403 8.468 13.257 1.00 96.38 96 VAL A N 1
ATOM 761 C CA . VAL A 1 96 ? -0.644 7.783 14.026 1.00 96.38 96 VAL A CA 1
ATOM 762 C C . VAL A 1 96 ? -0.089 6.498 14.636 1.00 96.38 96 VAL A C 1
ATOM 764 O O . VAL A 1 96 ? -0.187 6.310 15.848 1.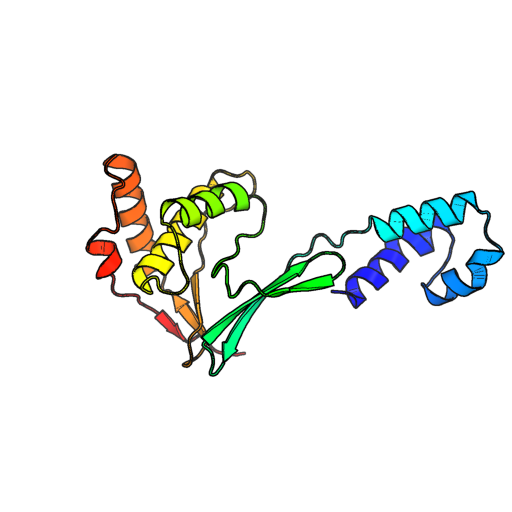00 96.38 96 VAL A O 1
ATOM 767 N N . PHE A 1 97 ? 0.581 5.657 13.845 1.00 96.44 97 PHE A N 1
ATOM 768 C CA . PHE A 1 97 ? 1.225 4.440 14.356 1.00 96.44 97 PHE A CA 1
ATOM 769 C C . PHE A 1 97 ? 2.270 4.751 15.438 1.00 96.44 97 PHE A C 1
ATOM 771 O O . PHE A 1 97 ? 2.303 4.090 16.480 1.00 96.44 97 PHE A O 1
ATOM 778 N N . ALA A 1 98 ? 3.074 5.801 15.240 1.00 94.62 98 ALA A N 1
ATOM 779 C CA . ALA A 1 98 ? 4.045 6.261 16.229 1.00 94.62 98 ALA A CA 1
ATOM 780 C C . ALA A 1 98 ? 3.374 6.777 17.515 1.00 94.62 98 ALA A C 1
ATOM 782 O O . ALA A 1 98 ? 3.814 6.446 18.618 1.00 94.62 98 ALA A O 1
ATOM 783 N N . TRP A 1 99 ? 2.292 7.553 17.390 1.00 93.69 99 TRP A N 1
ATOM 784 C CA . TRP A 1 99 ? 1.530 8.087 18.521 1.00 93.69 99 TRP A CA 1
ATOM 785 C C . TRP A 1 99 ? 0.958 6.978 19.406 1.00 93.69 99 TRP A C 1
ATOM 787 O O . TRP A 1 99 ? 1.102 7.024 20.630 1.00 93.69 99 TRP A O 1
ATOM 797 N N . TYR A 1 100 ? 0.370 5.952 18.788 1.00 93.50 100 TYR A N 1
ATOM 798 C CA . TYR A 1 100 ? -0.164 4.788 19.496 1.00 93.50 100 TYR A CA 1
ATOM 799 C C . TYR A 1 100 ? 0.910 3.797 19.952 1.00 93.50 100 TYR A C 1
ATOM 801 O O . TYR A 1 100 ? 0.579 2.828 20.631 1.00 93.50 100 TYR A O 1
ATOM 809 N N . LYS A 1 101 ? 2.188 4.041 19.621 1.00 93.88 101 LYS A N 1
ATOM 810 C CA . LYS A 1 101 ? 3.305 3.117 19.873 1.00 93.88 101 LYS A CA 1
ATOM 811 C C . LYS A 1 101 ? 2.969 1.711 19.380 1.00 93.88 101 LYS A C 1
ATOM 813 O O . LYS A 1 101 ? 3.121 0.742 20.120 1.00 93.88 101 LYS A O 1
ATOM 818 N N . HIS A 1 102 ? 2.449 1.634 18.157 1.00 94.44 102 HIS A N 1
ATOM 819 C CA . HIS A 1 102 ? 1.989 0.383 17.581 1.00 94.44 102 HIS A CA 1
ATOM 820 C C . HIS A 1 102 ? 3.095 -0.683 17.612 1.00 94.44 102 HIS A C 1
ATOM 822 O O . HIS A 1 102 ? 4.259 -0.402 17.324 1.00 94.44 102 HIS A O 1
ATOM 828 N N . THR A 1 103 ? 2.706 -1.908 17.955 1.00 93.88 103 THR A N 1
ATOM 829 C CA . THR A 1 103 ? 3.544 -3.106 17.913 1.00 93.88 103 THR A CA 1
ATOM 830 C C . THR A 1 103 ? 2.737 -4.259 17.325 1.00 93.88 103 THR A C 1
ATOM 832 O O . THR A 1 103 ? 1.506 -4.233 17.311 1.00 93.88 103 THR A O 1
ATOM 835 N N . THR A 1 104 ? 3.421 -5.329 16.929 1.00 92.25 104 THR A N 1
ATOM 836 C CA . THR A 1 104 ? 2.795 -6.569 16.438 1.00 92.25 104 THR A CA 1
ATOM 837 C C . THR A 1 104 ? 1.934 -7.297 17.479 1.00 92.25 104 THR A C 1
ATOM 839 O O . THR A 1 104 ? 1.236 -8.247 17.141 1.00 92.25 104 THR A O 1
ATOM 842 N N . SER A 1 105 ? 1.962 -6.865 18.743 1.00 92.62 105 SER A N 1
ATOM 843 C CA . SER A 1 105 ? 1.177 -7.436 19.841 1.00 92.62 105 SER A CA 1
ATOM 844 C C . SER A 1 105 ? -0.078 -6.626 20.185 1.00 92.62 105 SER A C 1
ATOM 846 O O . SER A 1 105 ? -0.733 -6.921 21.185 1.00 92.62 105 SER A O 1
ATOM 848 N N . VAL A 1 106 ? -0.375 -5.560 19.437 1.00 93.06 106 VAL A N 1
ATOM 849 C CA . VAL A 1 106 ? -1.570 -4.736 19.660 1.00 93.06 106 VAL A CA 1
ATOM 850 C C . VAL A 1 106 ? -2.833 -5.569 19.374 1.00 93.06 106 VAL A C 1
ATOM 852 O O . VAL A 1 106 ? -2.860 -6.287 18.372 1.00 93.06 106 VAL A O 1
ATOM 855 N N . PRO A 1 107 ? -3.879 -5.502 20.223 1.00 95.25 107 PRO A N 1
ATOM 856 C CA . PRO A 1 107 ? -5.143 -6.190 19.970 1.00 95.25 107 PRO A CA 1
ATOM 857 C C . PRO A 1 107 ? -5.756 -5.816 18.617 1.00 95.25 107 PRO A C 1
ATOM 859 O O . PRO A 1 107 ? -5.616 -4.688 18.151 1.00 95.25 107 PRO A O 1
ATOM 862 N N . LEU A 1 108 ? -6.489 -6.747 18.002 1.00 94.94 108 LEU A N 1
ATOM 863 C CA . LEU A 1 108 ? -7.056 -6.556 16.662 1.00 94.94 108 LEU A CA 1
ATOM 864 C C . LEU A 1 108 ? -7.905 -5.281 16.550 1.00 94.94 108 LEU A C 1
ATOM 866 O O . LEU A 1 108 ? -7.718 -4.508 15.615 1.00 94.94 108 LEU A O 1
ATOM 870 N N . ASN A 1 109 ? -8.800 -5.043 17.509 1.00 96.81 109 ASN A N 1
ATOM 871 C CA . ASN A 1 109 ? -9.688 -3.879 17.497 1.00 96.81 109 ASN A CA 1
ATOM 872 C C . ASN A 1 109 ? -8.909 -2.554 17.553 1.00 96.81 109 ASN A C 1
ATOM 874 O O . ASN A 1 109 ? -9.208 -1.613 16.817 1.00 96.81 109 ASN A O 1
ATOM 878 N N . ASP A 1 110 ? -7.853 -2.515 18.363 1.00 95.94 110 ASP A N 1
ATOM 879 C CA . ASP A 1 110 ? -6.957 -1.368 18.474 1.00 95.94 110 ASP A CA 1
ATOM 880 C C . ASP A 1 110 ? -6.190 -1.156 17.160 1.00 95.94 110 ASP A C 1
ATOM 882 O O . ASP A 1 110 ? -6.103 -0.033 16.670 1.00 95.94 110 ASP A O 1
ATOM 886 N N . ALA A 1 111 ? -5.676 -2.229 16.545 1.00 96.25 111 ALA A N 1
ATOM 887 C CA . ALA A 1 111 ? -4.976 -2.170 15.262 1.00 96.25 111 ALA A CA 1
ATOM 888 C C . ALA A 1 111 ? -5.888 -1.692 14.117 1.00 96.25 111 ALA A C 1
ATOM 890 O O . ALA A 1 111 ? -5.474 -0.857 13.310 1.00 96.25 111 ALA A O 1
ATOM 891 N N . ILE A 1 112 ? -7.138 -2.165 14.085 1.00 97.19 112 ILE A N 1
ATOM 892 C CA . ILE A 1 112 ? -8.185 -1.724 13.153 1.00 97.19 112 ILE A CA 1
ATOM 893 C C . ILE A 1 112 ? -8.415 -0.221 13.284 1.00 97.19 112 ILE A C 1
ATOM 895 O O . ILE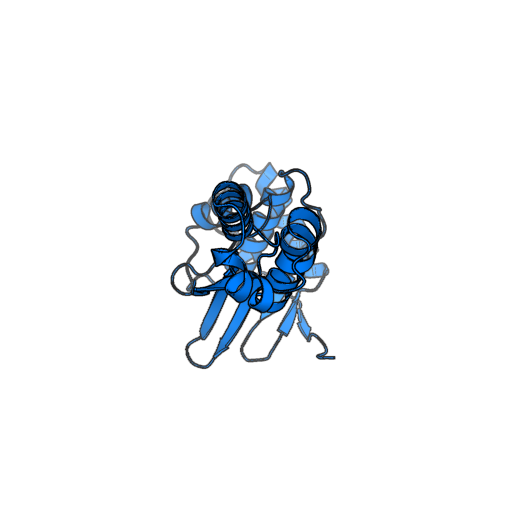 A 1 112 ? -8.379 0.504 12.288 1.00 97.19 112 ILE A O 1
ATOM 899 N N . TYR A 1 113 ? -8.597 0.261 14.513 1.00 97.44 113 TYR A N 1
ATOM 900 C CA . TYR A 1 113 ? -8.824 1.677 14.749 1.00 97.44 113 TYR A CA 1
ATOM 901 C C . TYR A 1 113 ? -7.577 2.526 14.442 1.00 97.44 113 TYR A C 1
ATOM 903 O O . TYR A 1 113 ? -7.711 3.576 13.818 1.00 97.44 113 TYR A O 1
ATOM 911 N N . ILE A 1 114 ? -6.362 2.078 14.798 1.00 97.44 114 ILE A N 1
ATOM 912 C CA . ILE A 1 114 ? -5.109 2.763 14.418 1.00 97.44 114 ILE A CA 1
ATOM 913 C C . ILE A 1 114 ? -5.035 2.910 12.895 1.00 97.44 114 ILE A C 1
ATOM 915 O O . ILE A 1 114 ? -4.768 4.005 12.405 1.00 97.44 114 ILE A O 1
ATOM 919 N N . GLY A 1 115 ? -5.282 1.829 12.146 1.00 97.75 115 GLY A N 1
ATOM 920 C CA . GLY A 1 115 ? -5.259 1.847 10.683 1.00 97.75 115 GLY A CA 1
ATOM 921 C C . GLY A 1 115 ? -6.307 2.792 10.092 1.00 97.75 115 GLY A C 1
ATOM 922 O O . GLY A 1 115 ? -6.007 3.563 9.179 1.00 97.75 115 GLY A O 1
ATOM 923 N N . PHE A 1 116 ? -7.516 2.793 10.658 1.00 98.38 116 PHE A N 1
ATOM 924 C CA . PHE A 1 116 ? -8.577 3.720 10.278 1.00 98.38 116 PHE A CA 1
ATOM 925 C C . PHE A 1 116 ? -8.199 5.184 10.551 1.00 98.38 116 PHE A C 1
ATOM 927 O O . PHE A 1 116 ? -8.265 6.022 9.652 1.00 98.38 116 PHE A O 1
ATOM 934 N N . GLU A 1 117 ? -7.733 5.505 11.761 1.00 97.69 117 GLU A N 1
ATOM 935 C CA . GLU A 1 117 ? -7.302 6.860 12.113 1.00 97.69 117 GLU A CA 1
ATOM 936 C C . GLU A 1 117 ? -6.116 7.310 11.243 1.00 97.69 117 GLU A C 1
ATOM 938 O O . GLU A 1 117 ? -6.091 8.452 10.780 1.00 97.69 117 GLU A O 1
ATOM 943 N N . ALA A 1 118 ? -5.169 6.415 10.950 1.00 98.25 118 ALA A N 1
ATOM 944 C CA . ALA A 1 118 ? -4.051 6.675 10.046 1.00 98.25 118 ALA A CA 1
ATOM 945 C C . ALA A 1 118 ? -4.543 7.050 8.642 1.00 98.25 118 ALA A C 1
ATOM 947 O O . ALA A 1 118 ? -4.106 8.062 8.084 1.00 98.25 118 ALA A O 1
ATOM 948 N N . LYS A 1 119 ? -5.520 6.307 8.106 1.00 98.19 119 LYS A N 1
ATOM 949 C CA . LYS A 1 119 ? -6.173 6.629 6.833 1.00 98.19 119 LYS A CA 1
ATOM 950 C C . LYS A 1 119 ? -6.874 7.990 6.877 1.00 98.19 119 LYS A C 1
ATOM 952 O O . LYS A 1 119 ? -6.737 8.763 5.929 1.00 98.19 119 LYS A O 1
ATOM 957 N N . LYS A 1 120 ? -7.557 8.322 7.974 1.00 98.00 120 LYS A N 1
ATOM 958 C CA . LYS A 1 120 ? -8.226 9.621 8.145 1.00 98.00 120 LYS A CA 1
ATOM 959 C C . LYS A 1 120 ? -7.246 10.782 8.224 1.00 98.00 120 LYS A C 1
ATOM 961 O O . LYS A 1 120 ? -7.479 11.826 7.624 1.00 98.00 120 LYS A O 1
ATOM 966 N N . LYS A 1 121 ? -6.113 10.622 8.912 1.00 97.44 121 LYS A N 1
ATOM 967 C CA . LYS A 1 121 ? -5.059 11.651 8.921 1.00 97.44 121 LYS A CA 1
ATOM 968 C C . LYS A 1 121 ? -4.398 11.799 7.548 1.00 97.44 121 LYS A C 1
ATOM 970 O O . LYS A 1 121 ? -4.072 12.920 7.163 1.00 97.44 121 LYS A O 1
ATOM 975 N N . ALA A 1 122 ? -4.252 10.711 6.792 1.00 98.19 122 ALA A N 1
ATOM 976 C CA . ALA A 1 122 ? -3.733 10.739 5.426 1.00 98.19 122 ALA A CA 1
ATOM 977 C C . ALA A 1 122 ? -4.600 11.551 4.446 1.00 98.19 122 ALA A C 1
ATOM 979 O O . ALA A 1 122 ? -4.057 12.099 3.492 1.00 98.19 122 ALA A O 1
ATOM 980 N N . GLU A 1 123 ? -5.908 11.697 4.688 1.00 97.81 123 GLU A N 1
ATOM 981 C CA . GLU A 1 123 ? -6.824 12.499 3.848 1.00 97.81 123 GLU A CA 1
ATOM 982 C C . GLU A 1 123 ? -6.493 13.998 3.822 1.00 97.81 123 GLU A C 1
ATOM 984 O O . GLU A 1 123 ? -6.965 14.718 2.945 1.00 97.81 123 GLU A O 1
ATOM 989 N N . ALA A 1 124 ? -5.649 14.478 4.741 1.00 96.00 124 ALA A N 1
ATOM 990 C CA . ALA A 1 124 ? -5.138 15.844 4.696 1.00 96.00 124 ALA A CA 1
ATOM 991 C C . ALA A 1 124 ? -4.153 16.076 3.532 1.00 96.00 124 ALA A C 1
ATOM 993 O O . ALA A 1 124 ? -3.936 17.221 3.131 1.00 96.00 124 ALA A O 1
ATOM 994 N N . ALA A 1 125 ? -3.548 15.012 2.989 1.00 96.00 125 ALA A N 1
ATOM 995 C CA . ALA A 1 125 ? -2.667 15.106 1.835 1.00 96.00 125 ALA A CA 1
ATOM 996 C C . ALA A 1 125 ? -3.475 15.234 0.537 1.00 96.00 125 ALA A C 1
ATOM 998 O O . ALA A 1 125 ? -4.410 14.474 0.275 1.00 96.00 125 ALA A O 1
ATOM 999 N N . GLY A 1 126 ? -3.065 16.169 -0.324 1.00 95.12 126 GLY A N 1
ATOM 1000 C CA . GLY A 1 126 ? -3.649 16.311 -1.654 1.00 95.12 126 GLY A CA 1
ATOM 1001 C C . GLY A 1 126 ? -3.548 15.003 -2.444 1.00 95.12 126 GLY A C 1
ATOM 1002 O O . GLY A 1 126 ? -2.471 14.427 -2.558 1.00 95.12 126 GLY A O 1
ATOM 1003 N N . GLY A 1 127 ? -4.676 14.541 -2.988 1.00 94.19 127 GLY A N 1
ATOM 1004 C CA . GLY A 1 127 ? -4.760 13.312 -3.781 1.00 94.19 127 GLY A CA 1
ATOM 1005 C C . GLY A 1 127 ? -5.083 12.035 -2.996 1.00 94.19 127 GLY A C 1
ATOM 1006 O O . GLY A 1 127 ? -5.136 10.968 -3.602 1.00 94.19 127 GLY A O 1
ATOM 1007 N N . VAL A 1 128 ? -5.348 12.119 -1.687 1.00 97.38 128 VAL A N 1
ATOM 1008 C CA . VAL A 1 128 ? -5.913 11.007 -0.902 1.00 97.38 128 VAL A CA 1
ATOM 1009 C C . VAL A 1 128 ? -7.435 11.171 -0.806 1.00 97.38 128 VAL A C 1
ATOM 1011 O O . VAL A 1 128 ? -7.928 12.190 -0.333 1.00 97.38 128 VAL A O 1
ATOM 1014 N N . GLY A 1 129 ? -8.195 10.177 -1.277 1.00 97.06 129 GLY A N 1
ATOM 1015 C CA . GLY A 1 129 ? -9.664 10.188 -1.227 1.00 97.06 129 GLY A CA 1
ATOM 1016 C C . GLY A 1 129 ? -10.230 9.814 0.148 1.00 97.06 129 GLY A C 1
ATOM 1017 O O . GLY A 1 129 ? -9.524 9.232 0.962 1.00 97.06 129 GLY A O 1
ATOM 1018 N N . GLN A 1 130 ? -11.512 10.106 0.389 1.00 96.94 130 GLN A N 1
ATOM 1019 C CA . GLN A 1 130 ? -12.200 9.848 1.672 1.00 96.94 130 GLN A CA 1
ATOM 1020 C C . GLN A 1 130 ? -12.752 8.424 1.825 1.00 96.94 130 GLN A C 1
ATOM 1022 O O . GLN A 1 130 ? -13.042 7.976 2.934 1.00 96.94 130 GLN A O 1
ATOM 1027 N N . ALA A 1 131 ? -12.923 7.709 0.711 1.00 96.88 131 ALA A N 1
ATOM 1028 C CA . ALA A 1 131 ? -13.375 6.326 0.744 1.00 96.88 131 ALA A CA 1
ATOM 1029 C C . ALA A 1 131 ? -12.337 5.453 1.465 1.00 96.88 131 ALA A C 1
ATOM 1031 O O . ALA A 1 131 ? -11.129 5.595 1.246 1.00 96.88 131 ALA A O 1
ATOM 1032 N N . THR A 1 132 ? -12.826 4.566 2.328 1.00 97.62 132 THR A N 1
ATOM 1033 C CA . THR A 1 132 ? -12.005 3.627 3.090 1.00 97.62 132 THR A CA 1
ATOM 1034 C C . THR A 1 132 ? -12.512 2.218 2.838 1.00 97.62 132 THR A C 1
ATOM 1036 O O . THR A 1 132 ? -13.666 1.912 3.128 1.00 97.62 132 THR A O 1
ATOM 1039 N N . ASP A 1 133 ? -11.621 1.370 2.339 1.00 97.06 133 ASP A N 1
ATOM 1040 C CA . ASP A 1 133 ? -11.795 -0.075 2.317 1.00 97.06 133 ASP A CA 1
ATOM 1041 C C . ASP A 1 133 ? -10.871 -0.685 3.367 1.00 97.06 133 ASP A C 1
ATOM 1043 O O . ASP A 1 133 ? -9.724 -0.258 3.526 1.00 97.06 133 ASP A O 1
ATOM 1047 N N . MET A 1 134 ? -11.365 -1.685 4.093 1.00 98.06 134 MET A N 1
ATOM 1048 C CA . MET A 1 134 ? -10.596 -2.367 5.125 1.00 98.06 134 MET A CA 1
ATOM 1049 C C . MET A 1 134 ? -10.759 -3.877 4.997 1.00 98.06 134 MET A C 1
ATOM 1051 O O . MET A 1 134 ? -11.859 -4.401 4.813 1.00 98.06 134 MET A O 1
ATOM 1055 N N . ILE A 1 135 ? -9.629 -4.571 5.086 1.00 97.06 135 ILE A N 1
ATOM 1056 C CA . ILE A 1 135 ? -9.526 -6.014 4.914 1.00 97.06 135 ILE A CA 1
ATOM 1057 C C . ILE A 1 135 ? -8.734 -6.575 6.091 1.00 97.06 135 ILE A C 1
ATOM 1059 O O . ILE A 1 135 ? -7.699 -6.027 6.467 1.00 97.06 135 ILE A O 1
ATOM 1063 N N . ILE A 1 136 ? -9.217 -7.681 6.648 1.00 96.38 136 ILE A N 1
ATOM 1064 C CA . ILE A 1 136 ? -8.539 -8.468 7.673 1.00 96.38 136 ILE A CA 1
ATOM 1065 C C . ILE A 1 136 ? -8.127 -9.785 7.034 1.00 96.38 136 ILE A C 1
ATOM 1067 O O . ILE A 1 136 ? -8.963 -10.537 6.528 1.00 96.38 136 ILE A O 1
ATOM 1071 N N . ILE A 1 137 ? -6.830 -10.054 7.062 1.00 95.12 137 ILE A N 1
ATOM 1072 C CA . ILE A 1 137 ? -6.261 -11.324 6.630 1.00 95.12 137 ILE A CA 1
ATOM 1073 C C . ILE A 1 137 ? -5.934 -12.093 7.906 1.00 95.12 137 ILE A C 1
ATOM 1075 O O . ILE A 1 137 ? -5.263 -11.562 8.790 1.00 95.12 137 ILE A O 1
ATOM 1079 N N . ASP A 1 138 ? -6.439 -13.315 8.022 1.00 93.56 138 ASP A N 1
ATOM 1080 C CA . ASP A 1 138 ? -6.134 -14.230 9.118 1.00 93.56 138 ASP A CA 1
ATOM 1081 C C . ASP A 1 138 ? -5.927 -15.660 8.582 1.00 93.56 138 ASP A C 1
ATOM 1083 O O . ASP A 1 138 ? -6.012 -15.925 7.380 1.00 93.56 138 ASP A O 1
ATOM 1087 N N . LYS A 1 139 ? -5.666 -16.616 9.477 1.00 92.50 139 LYS A N 1
ATOM 1088 C CA . LYS A 1 139 ? -5.522 -18.037 9.110 1.00 92.50 139 LYS A CA 1
ATOM 1089 C C . LYS A 1 139 ? -6.775 -18.653 8.466 1.00 92.50 139 LYS A C 1
ATOM 1091 O O . LYS A 1 139 ? -6.696 -19.741 7.903 1.00 92.50 139 LYS A O 1
ATOM 1096 N N . ASN A 1 140 ? -7.935 -18.008 8.593 1.00 91.88 140 ASN A N 1
ATOM 1097 C CA . ASN A 1 140 ? -9.208 -18.458 8.036 1.00 91.88 140 ASN A CA 1
ATOM 1098 C C . ASN A 1 140 ? -9.495 -17.832 6.659 1.00 91.88 140 ASN A C 1
ATOM 1100 O O . ASN A 1 140 ? -10.501 -18.188 6.033 1.00 91.88 140 ASN A O 1
ATOM 1104 N N . GLY A 1 141 ? -8.629 -16.926 6.192 1.00 92.81 141 GLY A N 1
ATOM 1105 C CA . GLY A 1 141 ? -8.657 -16.332 4.863 1.00 92.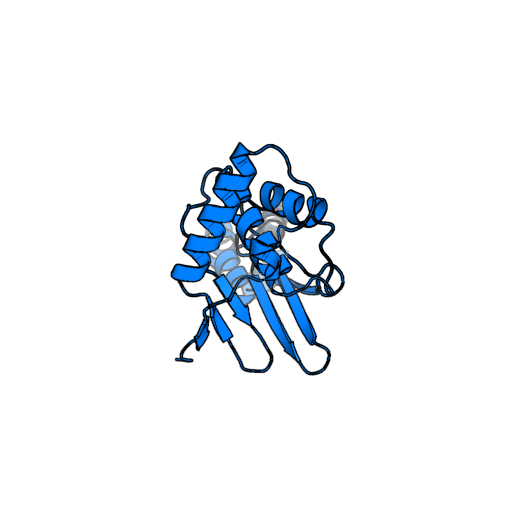81 141 GLY A CA 1
ATOM 1106 C C . GLY A 1 141 ? -8.710 -14.807 4.885 1.00 92.81 141 GLY A C 1
ATOM 1107 O O . GLY A 1 141 ? -8.239 -14.142 5.805 1.00 92.81 141 GLY A O 1
ATOM 1108 N N . VAL A 1 142 ? -9.280 -14.251 3.817 1.00 95.62 142 VAL A N 1
ATOM 1109 C CA . VAL A 1 142 ? -9.416 -12.807 3.615 1.00 95.62 142 VAL A CA 1
ATOM 1110 C C . VAL A 1 142 ? -10.856 -12.400 3.905 1.00 95.62 142 VAL A C 1
ATOM 1112 O O . VAL A 1 142 ? -11.792 -12.905 3.280 1.00 95.62 142 VAL A O 1
ATOM 1115 N N . ASN A 1 143 ? -11.037 -11.477 4.844 1.00 96.44 143 ASN A N 1
ATOM 1116 C CA . ASN A 1 143 ? -12.338 -10.971 5.259 1.00 96.44 143 ASN A CA 1
ATOM 1117 C C . ASN A 1 143 ? -12.412 -9.462 5.014 1.00 96.44 143 ASN A C 1
ATOM 1119 O O . ASN A 1 143 ? -11.534 -8.709 5.426 1.00 96.44 143 ASN A O 1
ATOM 1123 N N . ILE A 1 144 ? -13.472 -9.012 4.351 1.00 97.75 144 ILE A N 1
ATOM 1124 C CA . ILE A 1 144 ? -13.749 -7.593 4.123 1.00 97.75 144 ILE A CA 1
ATOM 1125 C C . ILE A 1 144 ? -14.527 -7.075 5.329 1.00 97.75 144 ILE A C 1
ATOM 1127 O O . ILE A 1 144 ? -15.551 -7.660 5.696 1.00 97.75 144 ILE A O 1
ATOM 1131 N N . VAL A 1 145 ? -14.060 -5.982 5.930 1.00 98.00 145 VAL A N 1
ATOM 1132 C CA . VAL A 1 145 ? -14.775 -5.304 7.016 1.00 98.00 145 VAL A CA 1
ATOM 1133 C C . VAL A 1 145 ? -16.014 -4.625 6.443 1.00 98.00 145 VAL A C 1
ATOM 1135 O O . VAL A 1 145 ? -15.957 -3.943 5.419 1.00 98.00 145 VAL A O 1
ATOM 1138 N N . GLU A 1 146 ? -17.163 -4.854 7.071 1.00 98.12 146 GLU A N 1
ATOM 1139 C CA . GLU A 1 146 ? -18.428 -4.319 6.585 1.00 98.12 146 GLU A CA 1
ATOM 1140 C C . GLU A 1 146 ? -18.530 -2.806 6.806 1.00 98.12 146 GLU A C 1
ATOM 1142 O O . GLU A 1 146 ? -18.025 -2.253 7.785 1.00 98.12 146 GLU A O 1
ATOM 1147 N N . GLN A 1 147 ? -19.277 -2.135 5.925 1.00 97.50 147 GLN A N 1
ATOM 1148 C CA . GLN A 1 147 ? -19.461 -0.681 5.974 1.00 97.50 147 GLN A CA 1
ATOM 1149 C C . GLN A 1 147 ? -20.084 -0.191 7.289 1.00 97.50 147 GLN A C 1
ATOM 1151 O O . GLN A 1 147 ? -19.810 0.929 7.703 1.00 97.50 147 GLN A O 1
ATOM 1156 N N . ARG A 1 148 ? -20.866 -1.028 7.988 1.00 97.62 148 ARG A N 1
ATOM 1157 C CA . ARG A 1 148 ? -21.395 -0.683 9.318 1.00 97.62 148 ARG A CA 1
ATOM 1158 C C . ARG A 1 148 ? -20.293 -0.489 10.364 1.00 97.62 148 ARG A C 1
ATOM 1160 O O . ARG A 1 148 ? -20.364 0.462 11.128 1.00 97.62 148 ARG A O 1
ATOM 1167 N N . THR A 1 149 ? -19.254 -1.327 10.352 1.00 98.12 149 THR A N 1
ATOM 1168 C CA . THR A 1 149 ? -18.109 -1.184 11.263 1.00 98.12 149 THR A CA 1
ATOM 1169 C C . THR A 1 149 ? -17.257 0.022 10.876 1.00 98.12 149 THR A C 1
ATOM 1171 O O . THR A 1 149 ? -16.795 0.747 11.748 1.00 98.12 149 THR A O 1
ATOM 1174 N N . ILE A 1 150 ? -17.091 0.292 9.576 1.00 98.25 150 ILE A N 1
ATOM 1175 C CA . ILE A 1 150 ? -16.389 1.497 9.100 1.00 98.25 150 ILE A CA 1
ATOM 1176 C C . ILE A 1 150 ? -17.133 2.772 9.534 1.00 98.25 150 ILE A C 1
ATOM 1178 O O . ILE A 1 150 ? -16.498 3.718 9.992 1.00 98.25 150 ILE A O 1
ATOM 1182 N N . ALA A 1 151 ? -18.466 2.786 9.446 1.00 97.94 151 ALA A N 1
ATOM 1183 C CA . ALA A 1 151 ? -19.285 3.904 9.911 1.00 97.94 151 ALA A CA 1
ATOM 1184 C C . ALA A 1 151 ? -19.149 4.128 11.427 1.00 97.94 151 ALA A C 1
ATOM 1186 O O . ALA A 1 151 ? -18.984 5.262 11.864 1.00 97.94 151 ALA A O 1
ATOM 1187 N N . GLU A 1 152 ? -19.139 3.058 12.224 1.00 97.56 152 GLU A N 1
ATOM 1188 C CA . GLU A 1 152 ? -18.933 3.158 13.673 1.00 97.56 152 GLU A CA 1
ATOM 1189 C C . GLU A 1 152 ? -17.534 3.697 14.030 1.00 97.56 152 GLU A C 1
ATOM 1191 O O . GLU A 1 152 ? -17.397 4.549 14.910 1.00 97.56 152 GLU A O 1
ATOM 1196 N N . LEU A 1 153 ? -16.492 3.278 13.302 1.00 97.56 153 LEU A N 1
ATOM 1197 C CA . LEU A 1 153 ? -15.140 3.833 13.446 1.00 97.56 153 LEU A CA 1
ATOM 1198 C C . LEU A 1 153 ? -15.089 5.332 13.106 1.00 97.56 153 LEU A C 1
ATOM 1200 O O . LEU A 1 153 ? -14.386 6.084 13.785 1.00 97.56 153 LEU A O 1
ATOM 1204 N N . GLU A 1 154 ? -15.840 5.778 12.094 1.00 97.50 154 GLU A N 1
ATOM 1205 C CA . GLU A 1 154 ? -15.966 7.197 11.734 1.00 97.50 154 GLU A CA 1
ATOM 1206 C C . GLU A 1 154 ? -16.592 8.012 12.869 1.00 97.50 154 GLU A C 1
ATOM 1208 O O . GLU A 1 154 ? -16.079 9.074 13.225 1.00 97.50 154 GLU A O 1
ATOM 1213 N N . GLU A 1 155 ? -17.667 7.504 13.477 1.00 96.06 155 GLU A N 1
ATOM 1214 C CA . GLU A 1 155 ? -18.316 8.152 14.619 1.00 96.06 155 GLU A CA 1
ATOM 1215 C C . GLU A 1 155 ? -17.352 8.291 15.802 1.00 96.06 155 GLU A C 1
ATOM 1217 O O . GLU A 1 155 ? -17.209 9.384 16.358 1.00 96.06 155 GLU A O 1
ATOM 1222 N N . ILE A 1 156 ? -16.640 7.209 16.147 1.00 94.75 156 ILE A N 1
ATOM 1223 C CA . ILE A 1 156 ? -15.614 7.221 17.201 1.00 94.75 156 ILE A CA 1
ATOM 1224 C C . ILE A 1 156 ? -14.528 8.255 16.872 1.00 94.75 156 ILE A C 1
ATOM 1226 O O . ILE A 1 156 ? -14.13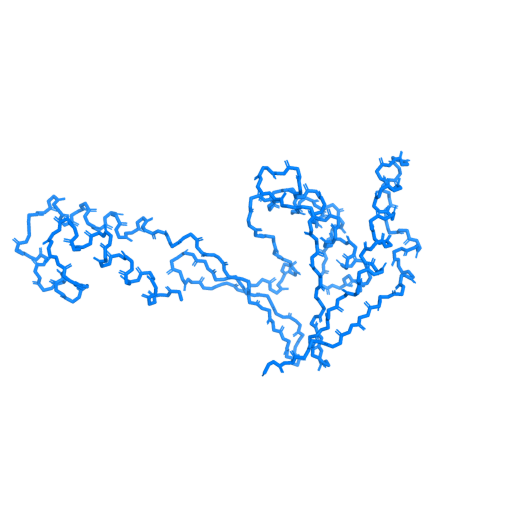3 9.039 17.737 1.00 94.75 156 ILE A O 1
ATOM 1230 N N . TYR A 1 157 ? -14.043 8.287 15.629 1.00 94.69 157 TYR A N 1
ATOM 1231 C CA . TYR A 1 157 ? -13.020 9.239 15.198 1.00 94.69 157 TYR A CA 1
ATOM 1232 C C . TYR A 1 157 ? -13.487 10.694 15.335 1.00 94.69 157 TYR A C 1
ATOM 1234 O O . TYR A 1 157 ? -12.779 11.518 15.920 1.00 94.69 157 TYR A O 1
ATOM 1242 N N . HIS A 1 158 ? -14.682 11.018 14.836 1.00 94.00 158 HIS A N 1
ATOM 1243 C CA . HIS A 1 158 ? -15.227 12.373 14.901 1.00 94.00 158 HIS A CA 1
ATOM 1244 C C . HIS A 1 158 ? -15.435 12.848 16.332 1.00 94.00 158 HIS A C 1
ATOM 1246 O O . HIS A 1 158 ? -15.069 13.980 16.656 1.00 94.00 158 HIS A O 1
ATOM 1252 N N . GLU A 1 159 ? -15.962 11.991 17.203 1.00 91.88 159 GLU A N 1
ATOM 1253 C CA . GLU A 1 159 ? -16.115 12.329 18.612 1.00 91.88 159 GLU A CA 1
ATOM 1254 C C . GLU A 1 159 ? -14.757 12.676 19.229 1.00 91.88 159 GLU A C 1
ATOM 1256 O O . GLU A 1 159 ? -14.597 13.766 19.779 1.00 91.88 159 GLU A O 1
ATOM 1261 N N . ARG A 1 160 ? -13.735 11.837 19.021 1.00 90.19 160 ARG A N 1
ATOM 1262 C CA . ARG A 1 160 ? -12.382 12.056 19.562 1.00 90.19 160 ARG A CA 1
ATOM 1263 C C . ARG A 1 160 ? -11.683 13.301 19.020 1.00 90.19 160 ARG A C 1
ATOM 1265 O O . ARG A 1 160 ? -10.867 13.896 19.731 1.00 90.19 160 ARG A O 1
ATOM 1272 N N . GLU A 1 161 ? -11.981 13.727 17.794 1.00 89.50 161 GLU A N 1
ATOM 1273 C CA . GLU A 1 161 ? -11.494 15.013 17.281 1.00 89.50 161 GLU A CA 1
ATOM 1274 C C . GLU A 1 161 ? -12.099 16.200 18.048 1.00 89.50 161 GLU A C 1
ATOM 1276 O O . GLU A 1 161 ? -11.426 17.218 18.229 1.00 89.50 161 GLU A O 1
ATOM 1281 N N . THR A 1 162 ? -13.333 16.070 18.548 1.00 88.19 162 THR A N 1
ATOM 1282 C CA . THR A 1 162 ? -14.021 17.141 19.287 1.00 88.19 162 THR A CA 1
ATOM 1283 C C . THR A 1 162 ? -13.660 17.200 20.772 1.00 88.19 162 THR A C 1
ATOM 1285 O O . THR A 1 162 ? -13.507 18.299 21.312 1.00 88.19 162 THR A O 1
ATOM 1288 N N . THR A 1 163 ? -13.463 16.061 21.446 1.00 81.69 163 THR A N 1
ATOM 1289 C CA . THR A 1 163 ? -13.331 16.013 22.916 1.00 81.69 163 THR A CA 1
ATOM 1290 C C . THR A 1 163 ? -11.962 16.427 23.462 1.00 81.69 163 THR A C 1
ATOM 1292 O O . THR A 1 163 ? -11.822 16.577 24.671 1.00 81.69 163 THR A O 1
ATOM 1295 N N . ARG A 1 164 ? -10.938 16.653 22.621 1.00 67.06 164 ARG A N 1
ATOM 1296 C CA . ARG A 1 164 ? -9.534 16.987 22.996 1.00 67.06 164 ARG A CA 1
ATOM 1297 C C . ARG A 1 164 ? -8.819 15.983 23.926 1.00 67.06 164 ARG A C 1
ATOM 1299 O O . ARG A 1 164 ? -7.594 16.039 24.037 1.00 67.06 164 ARG A O 1
ATOM 1306 N N . GLU A 1 165 ? -9.520 15.039 24.547 1.00 62.75 165 GLU A N 1
ATOM 1307 C CA . GLU A 1 165 ? -8.961 13.971 25.376 1.00 62.75 165 GLU A CA 1
ATOM 1308 C C . GLU A 1 165 ? -8.535 12.773 24.513 1.00 62.75 165 GLU A C 1
ATOM 1310 O O . GLU A 1 165 ? -9.259 11.803 24.323 1.00 62.75 165 GLU A O 1
ATOM 1315 N N . ARG A 1 166 ? -7.313 12.824 23.971 1.00 64.50 166 ARG A N 1
ATOM 1316 C CA . ARG A 1 166 ? -6.730 11.724 23.176 1.00 64.50 166 ARG A CA 1
ATOM 1317 C C . ARG A 1 166 ? -5.829 10.788 23.991 1.00 64.50 166 ARG A C 1
ATOM 1319 O O . ARG A 1 166 ? -4.715 10.484 23.561 1.00 64.50 166 ARG A O 1
ATOM 1326 N N . ARG A 1 167 ? -6.240 10.351 25.186 1.00 63.53 167 ARG A N 1
ATOM 1327 C CA . ARG A 1 167 ? -5.423 9.410 25.981 1.00 63.53 167 ARG A CA 1
ATOM 1328 C C . ARG A 1 167 ? -5.974 7.987 25.915 1.00 63.53 167 ARG A C 1
ATOM 1330 O O . ARG A 1 167 ? -6.982 7.694 26.537 1.00 63.53 167 ARG A O 1
ATOM 1337 N N . GLY A 1 168 ? -5.244 7.110 25.221 1.00 73.12 168 GLY A N 1
ATOM 1338 C CA . GLY A 1 168 ? -5.497 5.665 25.187 1.00 73.12 168 GLY A CA 1
ATOM 1339 C C . GLY A 1 168 ? -6.578 5.227 24.197 1.00 73.12 168 GLY A C 1
ATOM 1340 O O . GLY A 1 168 ? -7.023 6.016 23.358 1.00 73.12 168 GLY A O 1
ATOM 1341 N N . PHE A 1 169 ? -6.955 3.952 24.288 1.00 78.12 169 PHE A N 1
ATOM 1342 C CA . PHE A 1 169 ? -8.098 3.384 23.578 1.00 78.12 169 PHE A CA 1
ATOM 1343 C C . PHE A 1 169 ? -9.357 3.528 24.434 1.00 78.12 169 PHE A C 1
ATOM 1345 O O . PHE A 1 169 ? -9.347 3.216 25.625 1.00 78.12 169 PHE A O 1
ATOM 1352 N N . ASP A 1 170 ? -10.421 4.039 23.820 1.00 81.69 170 ASP A N 1
ATOM 1353 C CA . ASP A 1 170 ? -11.764 4.042 24.398 1.00 81.69 170 ASP A CA 1
ATOM 1354 C C . ASP A 1 170 ? -12.277 2.595 24.475 1.00 81.69 170 ASP A C 1
ATOM 1356 O O . ASP A 1 170 ? -11.965 1.777 23.606 1.00 81.69 170 ASP A O 1
ATOM 1360 N N . LYS A 1 171 ? -13.111 2.292 25.473 1.00 87.44 171 LYS A N 1
ATOM 1361 C CA . LYS A 1 171 ? -13.854 1.031 25.547 1.00 87.44 171 LYS A CA 1
ATOM 1362 C C . LYS A 1 171 ? -14.614 0.730 24.263 1.00 87.44 171 LYS A C 1
ATOM 1364 O O . LYS A 1 171 ? -14.638 -0.417 23.838 1.00 87.44 171 LYS A O 1
ATOM 1369 N N . ARG A 1 172 ? -15.166 1.758 23.609 1.00 90.00 172 ARG A N 1
ATOM 1370 C CA . ARG A 1 172 ? -15.852 1.615 22.314 1.00 90.00 172 ARG A CA 1
ATOM 1371 C C . ARG A 1 172 ? -14.956 1.053 21.216 1.00 90.00 172 ARG A C 1
ATOM 1373 O O . ARG A 1 172 ? -15.453 0.384 20.325 1.00 90.00 172 ARG A O 1
ATOM 1380 N N . ILE A 1 173 ? -13.650 1.316 21.282 1.00 91.31 173 ILE A N 1
ATOM 1381 C CA . ILE A 1 173 ? -12.677 0.725 20.362 1.00 91.31 173 ILE A CA 1
ATOM 1382 C C . ILE A 1 173 ? -12.382 -0.701 20.809 1.00 91.31 173 ILE A C 1
ATOM 1384 O O . ILE A 1 173 ? -12.550 -1.633 20.032 1.00 91.31 173 ILE A O 1
ATOM 1388 N N . THR A 1 174 ? -11.993 -0.894 22.070 1.00 91.50 174 THR A N 1
ATOM 1389 C CA . THR A 1 174 ? -11.543 -2.209 22.550 1.00 91.50 174 THR A CA 1
ATOM 1390 C C . THR A 1 174 ? -12.644 -3.270 22.491 1.00 91.50 174 THR A C 1
ATOM 1392 O O . THR A 1 174 ? -12.351 -4.440 22.268 1.00 91.50 174 THR A O 1
ATOM 1395 N N . GLU A 1 175 ? -13.906 -2.873 22.662 1.00 93.38 175 GLU A N 1
ATOM 1396 C CA . GLU A 1 175 ? -15.086 -3.748 22.688 1.00 93.38 175 GLU A CA 1
ATOM 1397 C C . GLU A 1 175 ? -15.863 -3.744 21.356 1.00 93.38 175 GLU A C 1
ATOM 1399 O O . GLU A 1 175 ? -16.928 -4.353 21.278 1.00 93.38 175 GLU A O 1
ATOM 1404 N N . LEU A 1 176 ? -15.339 -3.088 20.310 1.00 95.00 176 LEU A N 1
ATOM 1405 C CA . LEU A 1 176 ? -15.979 -3.008 18.995 1.00 95.00 176 LEU A CA 1
ATOM 1406 C C . LEU A 1 176 ? -16.264 -4.404 18.422 1.00 95.00 176 LEU A C 1
ATOM 1408 O O . LEU A 1 176 ? -15.357 -5.235 18.289 1.00 95.00 176 LEU A O 1
ATOM 1412 N N . GLU A 1 177 ? -17.512 -4.645 18.019 1.00 95.38 177 GLU A N 1
ATOM 1413 C CA . GLU A 1 177 ? -17.878 -5.845 17.270 1.00 95.38 177 GLU A CA 1
ATOM 1414 C C . GLU A 1 177 ? -17.535 -5.645 15.788 1.00 95.38 177 GLU A C 1
ATOM 1416 O O . GLU A 1 177 ? -18.215 -4.938 15.040 1.00 95.38 177 GLU A O 1
ATOM 1421 N N . VAL A 1 178 ? -16.444 -6.271 15.349 1.00 96.44 178 VAL A N 1
ATOM 1422 C CA . VAL A 1 178 ? -15.964 -6.140 13.972 1.00 96.44 178 VAL A CA 1
ATOM 1423 C C . VAL A 1 178 ? -16.777 -7.049 13.055 1.00 96.44 178 VAL A C 1
ATOM 1425 O O . VAL A 1 178 ? -16.548 -8.258 12.965 1.00 96.44 178 VAL A O 1
ATOM 1428 N N . ALA A 1 179 ? -17.718 -6.451 12.334 1.00 97.12 179 ALA A N 1
ATOM 1429 C CA . ALA A 1 179 ? -18.496 -7.142 11.328 1.00 97.12 179 ALA A CA 1
ATOM 1430 C C . ALA A 1 179 ? -17.666 -7.367 10.063 1.00 97.12 179 ALA A C 1
ATOM 1432 O O . ALA A 1 179 ? -17.103 -6.429 9.492 1.00 97.12 179 ALA A O 1
ATOM 1433 N N . THR A 1 180 ? -17.617 -8.613 9.597 1.00 97.25 180 THR A N 1
ATOM 1434 C CA . THR A 1 180 ? -16.866 -8.978 8.396 1.00 97.25 180 THR A CA 1
ATOM 1435 C C . THR A 1 180 ? -17.643 -9.937 7.509 1.00 97.25 180 THR A C 1
ATOM 1437 O O . THR A 1 180 ? -18.503 -10.689 7.970 1.00 97.25 180 THR A O 1
ATOM 1440 N N . ARG A 1 181 ? -17.296 -9.939 6.222 1.00 96.44 181 ARG A N 1
ATOM 1441 C CA . ARG A 1 181 ? -17.741 -10.940 5.250 1.00 96.44 181 ARG A CA 1
ATOM 1442 C C . ARG A 1 181 ? -16.537 -11.562 4.559 1.00 96.44 181 ARG A C 1
ATOM 1444 O O . ARG A 1 181 ? -15.566 -10.864 4.267 1.00 96.44 181 ARG A O 1
ATOM 1451 N N . LYS A 1 182 ? -16.601 -12.857 4.253 1.00 94.94 182 LYS A N 1
ATOM 1452 C CA . LYS A 1 182 ? -15.534 -13.521 3.495 1.00 94.94 182 LYS A CA 1
ATOM 1453 C C . LYS A 1 182 ? -15.416 -12.909 2.103 1.00 94.94 182 LYS A C 1
ATOM 1455 O O . LYS A 1 182 ? -16.424 -12.672 1.438 1.00 94.94 182 LYS A O 1
ATOM 1460 N N . MET A 1 183 ? -14.185 -12.666 1.671 1.00 91.56 183 MET A N 1
ATOM 1461 C CA . MET A 1 183 ? -13.908 -12.333 0.283 1.00 91.56 183 MET A CA 1
ATOM 1462 C C . MET A 1 183 ? -14.080 -13.605 -0.546 1.00 91.56 183 MET A C 1
ATOM 1464 O O . MET A 1 183 ? -13.376 -14.592 -0.326 1.00 91.56 183 MET A O 1
ATOM 1468 N N . GLU A 1 184 ? -15.034 -13.597 -1.474 1.00 84.12 184 GLU A N 1
ATOM 1469 C CA . GLU A 1 184 ? -15.139 -14.661 -2.469 1.00 84.12 184 GLU A CA 1
ATOM 1470 C C . GLU A 1 184 ? -13.866 -14.623 -3.311 1.00 84.12 184 GLU A C 1
ATOM 1472 O O . GLU A 1 184 ? -13.534 -13.603 -3.921 1.00 84.12 184 GLU A O 1
ATOM 1477 N N . THR A 1 185 ? -13.091 -15.703 -3.254 1.00 69.94 185 THR A N 1
ATOM 1478 C CA . THR A 1 185 ? -11.920 -15.843 -4.114 1.00 69.94 185 THR A CA 1
ATOM 1479 C C . THR A 1 185 ? -12.445 -16.074 -5.533 1.00 69.94 185 THR A C 1
ATOM 1481 O O . THR A 1 185 ? -13.308 -16.942 -5.687 1.00 69.94 185 THR A O 1
ATOM 1484 N N . PRO A 1 186 ? -12.019 -15.275 -6.527 1.00 50.16 186 PRO A N 1
ATOM 1485 C CA . PRO A 1 186 ? -12.470 -15.432 -7.908 1.00 50.16 186 PRO A CA 1
ATOM 1486 C C . PRO A 1 186 ? -12.105 -16.797 -8.500 1.00 50.16 186 PRO A C 1
ATOM 1488 O O . PRO A 1 186 ? -11.094 -17.393 -8.056 1.00 50.16 186 PRO A O 1
#

Secondary structure (DSSP, 8-state):
-HHHHHHHHIIIIIHHHH---SHHHHHHHGGGS-HHHHHHHHHHHHH------EEEEEE-SS-EEEEEEETTTEEEE-TTT-----STTHHHHHHHHHHTT--TTS-HHHHHHHHHHHHHHHTTSTT--S----EEEETTEEEEEPHHHHHHHHHHHHHHHHH----S--HHHHT----EEEPPP-